Protein AF-A0A9D9GHY0-F1 (afdb_monomer)

pLDDT: mean 73.28, std 15.33, range [38.59, 96.12]

Secondary structure (DSSP, 8-state):
-----HHHHHHHHHHHHHHTT-----HHHHHHHHHHHHHTT-HHHHHHHHHHHHHHHHHHHH-S-HHHHHHHHHHHHHHHHHHHHHHHHHHHHHHHHHHHHHTGGG-TT---TTTT------TTHHHHHHHHHHHHHHHHHHTT---S-----HHHHHHHHHHHHHHHHHHHHHHHHHHHHHHHHHHHHHHHHHHHHHHHHHHHHHHHHHHHHHTT-

Radius of gyration: 23.59 Å; Cα contacts (8 Å, |Δi|>4): 141; chains: 1; bounding box: 53×31×81 Å

Nearest PDB structures (foldseek):
  9crw-assembly1_E  TM=1.896E-01  e=8.600E+00  Candida albicans

Solvent-accessible surface area (backbone atoms only — not comparable to full-atom values): 12221 Å² total; per-residue (Å²): 132,88,74,81,43,76,66,41,50,53,52,52,54,45,47,53,34,44,76,73,74,36,86,47,80,25,67,60,24,34,77,40,43,33,60,41,28,44,74,73,66,37,50,70,62,15,50,53,43,49,51,51,52,52,53,53,50,51,54,49,74,70,42,93,52,60,71,63,41,49,58,53,48,52,54,50,49,53,52,50,27,49,48,30,12,48,44,36,50,57,58,49,46,55,54,51,47,53,39,29,54,74,40,59,44,71,53,85,77,71,76,71,90,68,84,83,57,87,70,78,91,68,91,62,62,58,62,52,51,50,51,48,51,52,50,55,54,47,52,62,50,53,77,73,62,86,80,70,93,31,66,82,42,72,68,47,50,50,43,35,44,46,55,53,51,71,61,43,74,66,47,52,57,50,49,55,49,50,53,51,50,51,54,52,51,49,50,51,53,50,52,54,46,53,50,54,51,50,55,52,53,52,53,56,52,54,50,57,52,52,57,55,52,66,74,75,110

Foldseek 3Di:
DQDQDPVLVVLLVQLVCVVVVHWDFDPCCLVPPLLVCVLLVVLVRSVVSVVVVVVLVVQCVPDPDNVVSVVVSVVVSNVVSRCSRGCVSVVSSVVLLVCLLLPVLVVQDDPQPPQPPLDDDDPDPVSVVVVVSVVVVSVVVCVPDVDDDSDPDPVSSSSNVSSSVVNNVSCVVSVVVVVVVVVVVVVVVVVVVVVVVVVVVVVVVVVVVVVVVVVVD

Structure (mmCIF, N/CA/C/O backbone):
data_AF-A0A9D9GHY0-F1
#
_entry.id   AF-A0A9D9GHY0-F1
#
loop_
_atom_site.group_PDB
_atom_site.id
_atom_site.type_symbol
_atom_site.label_atom_id
_atom_site.label_alt_id
_atom_site.label_comp_id
_atom_site.label_asym_id
_atom_site.label_entity_id
_atom_site.label_seq_id
_atom_site.pdbx_PDB_ins_code
_atom_site.Cartn_x
_atom_site.Cartn_y
_atom_site.Cartn_z
_atom_site.occupancy
_atom_site.B_iso_or_equiv
_atom_site.auth_seq_id
_atom_site.auth_comp_id
_atom_site.auth_asym_id
_atom_site.auth_atom_id
_atom_site.pdbx_PDB_model_num
ATOM 1 N N . MET A 1 1 ? -20.140 -11.789 20.636 1.00 38.59 1 MET A N 1
ATOM 2 C CA . MET A 1 1 ? -18.846 -12.500 20.544 1.00 38.59 1 MET A CA 1
ATOM 3 C C . MET A 1 1 ? -18.170 -12.094 19.239 1.00 38.59 1 MET A C 1
ATOM 5 O O . MET A 1 1 ? -18.773 -12.280 18.189 1.00 38.59 1 MET A O 1
ATOM 9 N N . VAL A 1 2 ? -16.994 -11.458 19.283 1.00 55.62 2 VAL A N 1
ATOM 10 C CA . VAL A 1 2 ? -16.266 -11.051 18.064 1.00 55.62 2 VAL A CA 1
ATOM 11 C C . VAL A 1 2 ? -15.673 -12.307 17.424 1.00 55.62 2 VAL A C 1
ATOM 13 O O . VAL A 1 2 ? -14.822 -12.963 18.018 1.00 55.62 2 VAL A O 1
ATOM 16 N N . ILE A 1 3 ? -16.139 -12.683 16.230 1.00 56.34 3 ILE A N 1
ATOM 17 C CA . ILE A 1 3 ? -15.597 -13.842 15.508 1.00 56.34 3 ILE A CA 1
ATOM 18 C C . ILE A 1 3 ? -14.238 -13.446 14.924 1.00 56.34 3 ILE A C 1
ATOM 20 O O . ILE A 1 3 ? -14.158 -12.749 13.910 1.00 56.34 3 ILE A O 1
ATOM 24 N N . VAL A 1 4 ? -13.158 -13.903 15.557 1.00 60.94 4 VAL A N 1
ATOM 25 C CA . VAL A 1 4 ? -11.791 -13.627 15.104 1.00 60.94 4 VAL A CA 1
ATOM 26 C C . VAL A 1 4 ? -11.492 -14.449 13.851 1.00 60.94 4 VAL A C 1
ATOM 28 O O . VAL A 1 4 ? -11.397 -15.676 13.884 1.00 60.94 4 VAL A O 1
ATOM 31 N N . SER A 1 5 ? -11.337 -13.772 12.715 1.00 68.81 5 SER A N 1
ATOM 32 C CA . SER A 1 5 ? -11.030 -14.430 11.445 1.00 68.81 5 SER A CA 1
ATOM 33 C C . SER A 1 5 ? -9.548 -14.764 11.293 1.00 68.81 5 SER A C 1
ATOM 35 O O . SER A 1 5 ? -8.704 -14.121 11.910 1.00 68.81 5 SER A O 1
ATOM 37 N N . ARG A 1 6 ? -9.213 -15.724 10.416 1.00 71.12 6 ARG A N 1
ATOM 38 C CA . ARG A 1 6 ? -7.817 -16.093 10.109 1.00 71.12 6 ARG A CA 1
ATOM 39 C C . ARG A 1 6 ? -6.961 -14.881 9.713 1.00 71.12 6 ARG A C 1
ATOM 41 O O . ARG A 1 6 ? -5.834 -14.765 10.177 1.00 71.12 6 ARG A O 1
ATOM 48 N N . ASN A 1 7 ? -7.519 -13.954 8.931 1.00 78.50 7 ASN A N 1
ATOM 49 C CA . ASN A 1 7 ? -6.827 -12.721 8.548 1.00 78.50 7 ASN A CA 1
ATOM 50 C C . ASN A 1 7 ? -6.634 -11.788 9.749 1.00 78.50 7 ASN A C 1
ATOM 52 O O . ASN A 1 7 ? -5.561 -11.220 9.909 1.00 78.50 7 ASN A O 1
ATOM 56 N N . SER A 1 8 ? -7.646 -11.655 10.612 1.00 83.62 8 SER A N 1
ATOM 57 C CA . SER A 1 8 ? -7.549 -10.840 11.829 1.00 83.62 8 SER A CA 1
ATOM 58 C C . SER A 1 8 ? -6.452 -11.361 12.763 1.00 83.62 8 SER A C 1
ATOM 60 O O . SER A 1 8 ? -5.683 -10.555 13.266 1.00 83.62 8 SER A O 1
ATOM 62 N N . LYS A 1 9 ? -6.324 -12.689 12.924 1.00 87.06 9 LYS A N 1
ATOM 63 C CA . LYS A 1 9 ? -5.237 -13.310 13.707 1.00 87.06 9 LYS A CA 1
ATOM 64 C C . LYS A 1 9 ? -3.859 -12.971 13.143 1.00 87.06 9 LYS A C 1
ATOM 66 O O . LYS A 1 9 ? -3.005 -12.510 13.883 1.00 87.06 9 LYS A O 1
ATOM 71 N N . TYR A 1 10 ? -3.680 -13.118 11.827 1.00 91.44 10 TYR A N 1
ATOM 72 C CA . TYR A 1 10 ? -2.417 -12.774 11.169 1.00 91.44 10 TYR A CA 1
ATOM 73 C C . TYR A 1 10 ? -1.986 -11.329 11.458 1.00 91.44 10 TYR A C 1
ATOM 75 O O . TYR A 1 10 ? -0.842 -11.102 11.839 1.00 91.44 10 TYR A O 1
ATOM 83 N N . TYR A 1 11 ? -2.892 -10.355 11.298 1.00 92.31 11 TYR A N 1
ATOM 84 C CA . TYR A 1 11 ? -2.540 -8.952 11.535 1.00 92.31 11 TYR A CA 1
ATOM 85 C C . TYR A 1 11 ? -2.318 -8.653 13.012 1.00 92.31 11 TYR A C 1
ATOM 87 O O . TYR A 1 11 ? -1.415 -7.891 13.324 1.00 92.31 11 TYR A O 1
ATOM 95 N N . LEU A 1 12 ? -3.075 -9.281 13.911 1.00 92.56 12 LEU A N 1
ATOM 96 C CA . LEU A 1 12 ? -2.848 -9.162 15.348 1.00 92.56 12 LEU A CA 1
ATOM 97 C C . LEU A 1 12 ? -1.432 -9.613 15.729 1.00 92.56 12 LEU A C 1
ATOM 99 O O . LEU A 1 12 ? -0.706 -8.886 16.398 1.00 92.56 12 LEU A O 1
ATOM 103 N N . ASP A 1 13 ? -1.020 -10.784 15.243 1.00 93.69 13 ASP A N 1
ATOM 104 C CA . ASP A 1 13 ? 0.315 -11.321 15.499 1.00 93.69 13 ASP A CA 1
ATOM 105 C C . ASP A 1 13 ? 1.402 -10.455 14.848 1.00 93.69 13 ASP A C 1
ATOM 107 O O . ASP A 1 13 ? 2.463 -10.236 15.433 1.00 93.69 13 ASP A O 1
ATOM 111 N N . ALA A 1 14 ? 1.148 -9.935 13.643 1.00 94.56 14 ALA A N 1
ATOM 112 C CA . ALA A 1 14 ? 2.054 -9.008 12.970 1.00 94.56 14 ALA A CA 1
ATOM 113 C C . ALA A 1 14 ? 2.213 -7.693 13.749 1.00 94.56 14 ALA A C 1
ATOM 115 O O . ALA A 1 14 ? 3.327 -7.187 13.850 1.00 94.56 14 ALA A O 1
ATOM 116 N N . PHE A 1 15 ? 1.131 -7.159 14.317 1.00 95.19 15 PHE A N 1
ATOM 117 C CA . PHE A 1 15 ? 1.145 -5.928 15.107 1.00 95.19 15 PHE A CA 1
ATOM 118 C C . PHE A 1 15 ? 1.853 -6.116 16.445 1.00 95.19 15 PHE A C 1
ATOM 120 O O . PHE A 1 15 ? 2.708 -5.305 16.779 1.00 95.19 15 PHE A O 1
ATOM 127 N N . ARG A 1 16 ? 1.614 -7.235 17.138 1.00 94.25 16 ARG A N 1
ATOM 128 C CA . ARG A 1 16 ? 2.354 -7.589 18.359 1.00 94.25 16 ARG A CA 1
ATOM 129 C C . ARG A 1 16 ? 3.860 -7.645 18.117 1.00 94.25 16 ARG A C 1
ATOM 131 O O . ARG A 1 16 ? 4.628 -7.056 18.866 1.00 94.25 16 ARG A O 1
ATOM 138 N N . LYS A 1 17 ? 4.287 -8.285 17.023 1.00 95.06 17 LYS A N 1
ATOM 139 C CA . LYS A 1 17 ? 5.706 -8.297 16.633 1.00 95.06 17 LYS A CA 1
ATOM 140 C C . LYS A 1 17 ? 6.243 -6.883 16.422 1.00 95.06 17 LYS A C 1
ATOM 142 O O . LYS A 1 17 ? 7.353 -6.599 16.854 1.00 95.06 17 LYS A O 1
ATOM 147 N N . LEU A 1 18 ? 5.467 -5.999 15.795 1.00 95.62 18 LEU A N 1
ATOM 148 C CA . LEU A 1 18 ? 5.871 -4.611 15.572 1.00 95.62 18 LEU A CA 1
ATOM 149 C C . LEU A 1 18 ? 5.974 -3.801 16.868 1.00 95.62 18 LEU A C 1
ATOM 151 O O . LEU A 1 18 ? 6.901 -3.005 16.983 1.00 95.62 18 LEU A O 1
ATOM 155 N N . ASP A 1 19 ? 5.085 -4.022 17.839 1.00 93.62 19 ASP A N 1
ATOM 156 C CA . ASP A 1 19 ? 5.184 -3.404 19.170 1.00 93.62 19 ASP A CA 1
ATOM 157 C C . ASP A 1 19 ? 6.442 -3.858 19.925 1.00 93.62 19 ASP A C 1
ATOM 159 O O . ASP A 1 19 ? 7.039 -3.086 20.668 1.00 93.62 19 ASP A O 1
ATOM 163 N N . GLU A 1 20 ? 6.906 -5.082 19.670 1.00 95.06 20 GLU A N 1
ATOM 164 C CA . GLU A 1 20 ? 8.184 -5.610 20.164 1.00 95.06 20 GLU A CA 1
ATOM 165 C C . GLU A 1 20 ? 9.398 -5.159 19.320 1.00 95.06 20 GLU A C 1
ATOM 167 O O . GLU A 1 20 ? 10.512 -5.642 19.525 1.00 95.06 20 GLU A O 1
ATOM 172 N N . GLY A 1 21 ? 9.206 -4.282 18.329 1.00 92.75 21 GLY A N 1
ATOM 173 C CA . GLY A 1 21 ? 10.268 -3.798 17.440 1.00 92.75 21 GLY A CA 1
ATOM 174 C C . GLY A 1 21 ? 10.680 -4.776 16.331 1.00 92.75 21 GLY A C 1
ATOM 175 O O . GLY A 1 21 ? 11.715 -4.587 15.693 1.00 92.75 21 GLY A O 1
ATOM 176 N N . ARG A 1 22 ? 9.891 -5.825 16.071 1.00 93.38 22 ARG A N 1
ATOM 177 C CA . ARG A 1 22 ? 10.168 -6.863 15.066 1.00 93.38 22 ARG A CA 1
ATOM 178 C C . ARG A 1 22 ? 9.265 -6.718 13.841 1.00 93.38 22 ARG A C 1
ATOM 180 O O . ARG A 1 22 ? 8.045 -6.860 13.916 1.00 93.38 22 ARG A O 1
ATOM 187 N N . ALA A 1 23 ? 9.866 -6.510 12.673 1.00 91.19 23 ALA A N 1
ATOM 188 C CA . ALA A 1 23 ? 9.136 -6.519 11.407 1.00 91.19 23 ALA A CA 1
ATOM 189 C C . ALA A 1 23 ? 8.680 -7.939 11.019 1.00 91.19 23 ALA A C 1
ATOM 191 O O . ALA A 1 23 ? 9.274 -8.947 11.407 1.00 91.19 23 ALA A O 1
ATOM 192 N N . SER A 1 24 ? 7.616 -8.028 10.221 1.00 93.56 24 SER A N 1
ATOM 193 C CA . SER A 1 24 ? 7.129 -9.289 9.657 1.00 93.56 24 SER A CA 1
ATOM 194 C C . SER A 1 24 ? 6.804 -9.122 8.180 1.00 93.56 24 SER A C 1
ATOM 196 O O . SER A 1 24 ? 6.281 -8.088 7.766 1.00 93.56 24 SER A O 1
ATOM 198 N N . TRP A 1 25 ? 7.106 -10.152 7.392 1.00 95.56 25 TRP A N 1
ATOM 199 C CA . TRP A 1 25 ? 6.896 -10.128 5.950 1.00 95.56 25 TRP A CA 1
ATOM 200 C C . TRP A 1 25 ? 5.413 -10.194 5.580 1.00 95.56 25 TRP A C 1
ATOM 202 O O . TRP A 1 25 ? 4.680 -11.060 6.061 1.00 95.56 25 TRP A O 1
ATOM 212 N N . ASN A 1 26 ? 4.992 -9.316 4.673 1.00 95.75 26 ASN A N 1
ATOM 213 C CA . ASN A 1 26 ? 3.642 -9.256 4.140 1.00 95.75 26 ASN A CA 1
ATOM 214 C C . ASN A 1 26 ? 3.600 -9.719 2.679 1.00 95.75 26 ASN A C 1
ATOM 216 O O . ASN A 1 26 ? 3.841 -8.955 1.744 1.00 95.75 26 ASN A O 1
ATOM 220 N N . TRP A 1 27 ? 3.196 -10.973 2.480 1.00 92.44 27 TRP A N 1
ATOM 221 C CA . TRP A 1 27 ? 3.040 -11.555 1.146 1.00 92.44 27 TRP A CA 1
ATOM 222 C C . TRP A 1 27 ? 2.009 -10.834 0.275 1.00 92.44 27 TRP A C 1
ATOM 224 O O . TRP A 1 27 ? 2.199 -10.717 -0.933 1.00 92.44 27 TRP A O 1
ATOM 234 N N . ALA A 1 28 ? 0.927 -10.327 0.868 1.00 88.69 28 ALA A N 1
ATOM 235 C CA . ALA A 1 28 ? -0.104 -9.638 0.105 1.00 88.69 28 ALA A CA 1
ATOM 236 C C . ALA A 1 28 ? 0.402 -8.285 -0.421 1.00 88.69 28 ALA A C 1
ATOM 238 O O . ALA A 1 28 ? 0.192 -7.966 -1.587 1.00 88.69 28 ALA A O 1
ATOM 239 N N . ALA A 1 29 ? 1.135 -7.526 0.394 1.00 91.25 29 ALA A N 1
ATOM 240 C CA . ALA A 1 29 ? 1.778 -6.291 -0.042 1.00 91.25 29 ALA A CA 1
ATOM 241 C C . ALA A 1 29 ? 2.876 -6.561 -1.089 1.00 91.25 29 ALA A C 1
ATOM 243 O O . ALA A 1 29 ? 2.965 -5.836 -2.077 1.00 91.25 29 ALA A O 1
ATOM 244 N N . PHE A 1 30 ? 3.652 -7.640 -0.929 1.00 91.56 30 PHE A N 1
ATOM 245 C CA . PHE A 1 30 ? 4.682 -8.034 -1.895 1.00 91.56 30 PHE A CA 1
ATOM 246 C C . PHE A 1 30 ? 4.120 -8.330 -3.288 1.00 91.56 30 PHE A C 1
ATOM 248 O O . PHE A 1 30 ? 4.699 -7.872 -4.267 1.00 91.56 30 PHE A O 1
ATOM 255 N N . PHE A 1 31 ? 3.010 -9.072 -3.402 1.00 84.75 31 PHE A N 1
ATOM 256 C CA . PHE A 1 31 ? 2.439 -9.448 -4.704 1.00 84.75 31 PHE A CA 1
ATOM 257 C C . PHE A 1 31 ? 1.469 -8.414 -5.278 1.00 84.75 31 PHE A C 1
ATOM 259 O O . PHE A 1 31 ? 1.419 -8.260 -6.497 1.00 84.75 31 PHE A O 1
ATOM 266 N N . PHE A 1 32 ? 0.744 -7.683 -4.428 1.00 80.81 32 PHE A N 1
ATOM 267 C CA . PHE A 1 32 ? -0.362 -6.822 -4.856 1.00 80.81 32 PHE A CA 1
ATOM 268 C C . PHE A 1 32 ? -0.145 -5.317 -4.591 1.00 80.81 32 PHE A C 1
ATOM 270 O O . PHE A 1 32 ? -1.059 -4.545 -4.860 1.00 80.81 32 PHE A O 1
ATOM 277 N N . GLN A 1 33 ? 1.013 -4.889 -4.064 1.00 87.00 33 GLN A N 1
ATOM 278 C CA . GLN A 1 33 ? 1.447 -3.490 -3.835 1.00 87.00 33 GLN A CA 1
ATOM 279 C C . GLN A 1 33 ? 0.293 -2.486 -3.594 1.00 87.00 33 GLN A C 1
ATOM 281 O O . GLN A 1 33 ? -0.418 -2.581 -2.589 1.00 87.00 33 GLN A O 1
ATOM 286 N N . GLY A 1 34 ? 0.075 -1.539 -4.515 1.00 80.88 34 GLY A N 1
ATOM 287 C CA . GLY A 1 34 ? -0.973 -0.523 -4.431 1.00 80.88 34 GLY A CA 1
ATOM 288 C C . GLY A 1 34 ? -2.389 -1.097 -4.356 1.00 80.88 34 GLY A C 1
ATOM 289 O O . GLY A 1 34 ? -3.217 -0.568 -3.615 1.00 80.88 34 GLY A O 1
ATOM 290 N N . MET A 1 35 ? -2.674 -2.226 -5.015 1.00 76.31 35 MET A N 1
ATOM 291 C CA . MET A 1 35 ? -3.979 -2.896 -4.898 1.00 76.31 35 MET A CA 1
ATOM 292 C C . MET A 1 35 ? -4.235 -3.384 -3.472 1.00 76.31 35 MET A C 1
ATOM 294 O O . MET A 1 35 ? -5.348 -3.244 -2.968 1.00 76.31 35 MET A O 1
ATOM 298 N N . TRP A 1 36 ? -3.212 -3.913 -2.793 1.00 85.06 36 TRP A N 1
ATOM 299 C CA . TRP A 1 36 ? -3.330 -4.285 -1.384 1.00 85.06 36 TRP A CA 1
ATOM 300 C C . TRP A 1 36 ? -3.596 -3.061 -0.499 1.00 85.06 36 TRP A C 1
ATOM 302 O O . TRP A 1 36 ? -4.440 -3.124 0.397 1.00 85.06 36 TRP A O 1
ATOM 312 N N . MET A 1 37 ? -2.943 -1.932 -0.787 1.00 84.25 37 MET A N 1
ATOM 313 C CA . MET A 1 37 ? -3.181 -0.676 -0.071 1.00 84.25 37 MET A CA 1
ATOM 314 C C . MET A 1 37 ? -4.628 -0.199 -0.240 1.00 84.25 37 MET A C 1
ATOM 316 O O . MET A 1 37 ? -5.311 0.052 0.754 1.00 84.25 37 MET A O 1
ATOM 320 N N . PHE A 1 38 ? -5.136 -0.154 -1.474 1.00 77.31 38 PHE A N 1
ATOM 321 C CA . PHE A 1 38 ? -6.529 0.205 -1.754 1.00 77.31 38 PHE A CA 1
ATOM 322 C C . PHE A 1 38 ? -7.516 -0.751 -1.092 1.00 77.31 38 PHE A C 1
ATOM 324 O O . PHE A 1 38 ? -8.475 -0.309 -0.462 1.00 77.31 38 PHE A O 1
ATOM 331 N N . TYR A 1 39 ? -7.242 -2.054 -1.154 1.00 73.12 39 TYR A N 1
ATOM 332 C CA . TYR A 1 39 ? -8.046 -3.075 -0.492 1.00 73.12 39 TYR A CA 1
ATOM 333 C C . TYR A 1 39 ? -8.155 -2.835 1.022 1.00 73.12 39 TYR A C 1
ATOM 335 O O . TYR A 1 39 ? -9.231 -2.975 1.591 1.00 73.12 39 TYR A O 1
ATOM 343 N N . ARG A 1 40 ? -7.076 -2.402 1.687 1.00 79.69 40 ARG A N 1
ATOM 344 C CA . ARG A 1 40 ? -7.065 -2.053 3.124 1.00 79.69 40 ARG A CA 1
ATOM 345 C C . ARG A 1 40 ? -7.506 -0.609 3.409 1.00 79.69 40 ARG A C 1
ATOM 347 O O . ARG A 1 40 ? -7.327 -0.112 4.526 1.00 79.69 40 ARG A O 1
ATOM 354 N N . LYS A 1 41 ? -8.086 0.064 2.409 1.00 76.69 41 LYS A N 1
ATOM 355 C CA . LYS A 1 41 ? -8.525 1.466 2.433 1.00 76.69 41 LYS A CA 1
ATOM 356 C C . LYS A 1 41 ? -7.404 2.468 2.709 1.00 76.69 41 LYS A C 1
ATOM 358 O O . LYS A 1 41 ? -7.662 3.569 3.176 1.00 76.69 41 LYS A O 1
ATOM 363 N N . MET A 1 42 ? -6.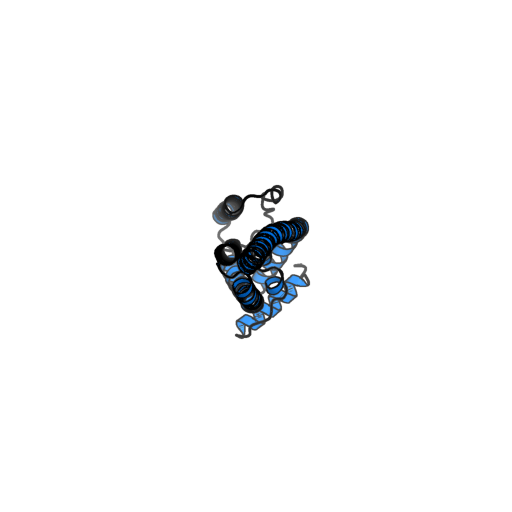150 2.112 2.462 1.00 83.94 42 MET A N 1
ATOM 364 C CA . MET A 1 42 ? -5.000 3.010 2.576 1.00 83.94 42 MET A CA 1
ATOM 365 C C . MET A 1 42 ? -4.830 3.806 1.276 1.00 83.94 42 MET A C 1
ATOM 367 O O . MET A 1 42 ? -3.837 3.653 0.568 1.00 83.94 42 MET A O 1
ATOM 371 N N . TYR A 1 43 ? -5.833 4.620 0.925 1.00 79.2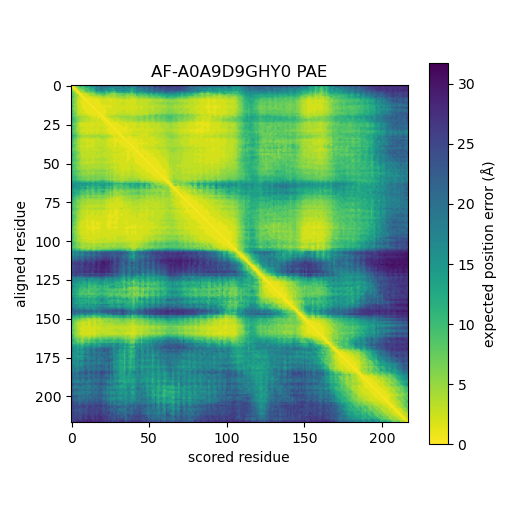5 43 TYR A N 1
ATOM 372 C CA . TYR A 1 43 ? -5.933 5.239 -0.404 1.00 79.25 43 TYR A CA 1
ATOM 373 C C . TYR A 1 43 ? -4.749 6.146 -0.743 1.00 79.25 43 TYR A C 1
ATOM 375 O O . TYR A 1 43 ? -4.264 6.091 -1.867 1.00 79.25 43 TYR A O 1
ATOM 383 N N . LEU A 1 44 ? -4.237 6.916 0.223 1.00 80.56 44 LEU A N 1
ATOM 384 C CA . LEU A 1 44 ? -3.077 7.786 0.011 1.00 80.56 44 LEU A CA 1
ATOM 385 C C . LEU A 1 44 ? -1.822 6.986 -0.376 1.00 80.56 44 LEU A C 1
ATOM 387 O O . LEU A 1 44 ? -1.167 7.297 -1.366 1.00 80.56 44 LEU A O 1
ATOM 391 N N . TYR A 1 45 ? -1.526 5.909 0.357 1.00 85.25 45 TYR A N 1
ATOM 392 C CA . TYR A 1 45 ? -0.398 5.024 0.051 1.00 85.25 45 TYR A CA 1
ATOM 393 C C . TYR A 1 45 ? -0.605 4.259 -1.261 1.00 85.25 45 TYR A C 1
ATOM 395 O O . TYR A 1 45 ? 0.343 4.067 -2.018 1.00 85.25 45 TYR A O 1
ATOM 403 N N . GLY A 1 46 ? -1.843 3.859 -1.566 1.00 80.38 46 GLY A N 1
ATOM 404 C CA . GLY A 1 46 ? -2.186 3.266 -2.859 1.00 80.38 46 GLY A CA 1
ATOM 405 C C . GLY A 1 46 ? -1.977 4.235 -4.027 1.00 80.38 46 GLY A C 1
ATOM 406 O O . GLY A 1 46 ? -1.436 3.840 -5.056 1.00 80.38 46 GLY A O 1
ATOM 407 N N . LEU A 1 47 ? -2.336 5.513 -3.864 1.00 77.25 47 LEU A N 1
ATOM 408 C CA . LEU A 1 47 ? -2.088 6.561 -4.859 1.00 77.25 47 LEU A CA 1
ATOM 409 C C . LEU A 1 47 ? -0.595 6.818 -5.064 1.00 77.25 47 LEU A C 1
ATOM 411 O O . LEU A 1 47 ? -0.157 6.935 -6.205 1.00 77.25 47 LEU A O 1
ATOM 415 N N . LEU A 1 48 ? 0.189 6.862 -3.984 1.00 85.19 48 LEU A N 1
ATOM 416 C CA . LEU A 1 48 ? 1.642 7.004 -4.072 1.00 85.19 48 LEU A CA 1
ATOM 417 C C . LEU A 1 48 ? 2.279 5.814 -4.805 1.00 85.19 48 LEU A C 1
ATOM 419 O O . LEU A 1 48 ? 3.136 6.006 -5.663 1.00 85.19 48 LEU A O 1
ATOM 423 N N . SER A 1 49 ? 1.820 4.595 -4.509 1.00 85.25 49 SER A N 1
ATOM 424 C CA . SER A 1 49 ? 2.239 3.373 -5.206 1.00 85.25 49 SER A CA 1
ATOM 425 C C . SER A 1 49 ? 1.976 3.467 -6.711 1.00 85.25 49 SER A C 1
ATOM 427 O O . SER A 1 49 ? 2.871 3.238 -7.518 1.00 85.25 49 SER A O 1
ATOM 429 N N . LEU A 1 50 ? 0.774 3.905 -7.081 1.00 79.88 50 LEU A N 1
ATOM 430 C CA . LEU A 1 50 ? 0.364 4.087 -8.469 1.00 79.88 50 LEU A CA 1
ATOM 431 C C . LEU A 1 50 ? 1.164 5.195 -9.176 1.00 79.88 50 LEU A C 1
ATOM 433 O O . LEU A 1 50 ? 1.551 5.028 -10.329 1.00 79.88 50 LEU A O 1
ATOM 437 N N . ALA A 1 51 ? 1.469 6.300 -8.493 1.00 81.50 51 ALA A N 1
ATOM 438 C CA . ALA A 1 51 ? 2.323 7.358 -9.035 1.00 81.50 51 ALA A CA 1
ATOM 439 C C . ALA A 1 51 ? 3.749 6.858 -9.337 1.00 81.50 51 ALA A C 1
ATOM 441 O O . ALA A 1 51 ? 4.316 7.212 -10.371 1.00 81.50 51 ALA A O 1
ATOM 442 N N . LEU A 1 52 ? 4.310 5.999 -8.478 1.00 84.31 52 LEU A N 1
ATOM 443 C CA . LEU A 1 52 ? 5.619 5.373 -8.702 1.00 84.31 52 LEU A CA 1
ATOM 444 C C . LEU A 1 52 ? 5.604 4.404 -9.893 1.00 84.31 52 LEU A C 1
ATOM 446 O O . LEU A 1 52 ? 6.556 4.385 -10.680 1.00 84.31 52 LEU A O 1
ATOM 450 N N . ASP A 1 53 ? 4.517 3.652 -10.070 1.00 81.94 53 ASP A N 1
ATOM 451 C CA . ASP A 1 53 ? 4.345 2.777 -11.233 1.00 81.94 53 ASP A CA 1
ATOM 452 C C . ASP A 1 53 ? 4.305 3.598 -12.539 1.00 81.94 53 ASP A C 1
ATOM 454 O O . ASP A 1 53 ? 4.990 3.258 -13.508 1.00 81.94 53 ASP A O 1
ATOM 458 N N . PHE A 1 54 ? 3.588 4.730 -12.554 1.00 79.81 54 PHE A N 1
ATOM 459 C CA . PHE A 1 54 ? 3.568 5.649 -13.701 1.00 79.81 54 PHE A CA 1
ATOM 460 C C . PHE A 1 54 ? 4.923 6.294 -13.985 1.00 79.81 54 PHE A C 1
ATOM 462 O O . PHE A 1 54 ? 5.321 6.388 -15.147 1.00 79.81 54 PHE A O 1
ATOM 469 N N . ALA A 1 55 ? 5.644 6.720 -12.947 1.00 82.62 55 ALA A N 1
ATOM 470 C CA . ALA A 1 55 ? 6.982 7.280 -13.106 1.00 82.62 55 ALA A CA 1
ATOM 471 C C . ALA A 1 55 ? 7.934 6.254 -13.743 1.00 82.62 55 ALA A C 1
ATOM 473 O O . ALA A 1 55 ? 8.657 6.576 -14.685 1.00 82.62 55 ALA A O 1
ATOM 474 N N . THR A 1 56 ? 7.871 4.998 -13.291 1.00 79.56 56 THR A N 1
ATOM 475 C CA . THR A 1 56 ? 8.670 3.900 -13.854 1.00 79.56 56 THR A CA 1
ATOM 476 C C . THR A 1 56 ? 8.318 3.653 -15.321 1.00 79.56 56 THR A C 1
ATOM 478 O O . THR A 1 56 ? 9.209 3.547 -16.163 1.00 79.56 56 THR A O 1
ATOM 481 N N . PHE A 1 57 ? 7.023 3.623 -15.653 1.00 79.31 57 PHE A N 1
ATOM 482 C CA . PHE A 1 57 ? 6.559 3.490 -17.034 1.00 79.31 57 PHE A CA 1
ATOM 483 C C . PHE A 1 57 ? 7.112 4.606 -17.932 1.00 79.31 57 PHE A C 1
ATOM 485 O O . PHE A 1 57 ? 7.670 4.319 -18.989 1.00 79.31 57 PHE A O 1
ATOM 492 N N . PHE A 1 58 ? 7.035 5.861 -17.480 1.00 79.94 58 PHE A N 1
ATOM 493 C CA . PHE A 1 58 ? 7.522 7.015 -18.237 1.00 79.94 58 PHE A CA 1
ATOM 494 C C . PHE A 1 58 ? 9.036 6.956 -18.504 1.00 79.94 58 PHE A C 1
ATOM 496 O O . PHE A 1 58 ? 9.485 7.282 -19.607 1.00 79.94 58 PHE A O 1
ATOM 503 N N . VAL A 1 59 ? 9.825 6.502 -17.524 1.00 79.94 59 VAL A N 1
ATOM 504 C CA . VAL A 1 59 ? 11.279 6.307 -17.670 1.00 79.94 59 VAL A CA 1
ATOM 505 C C . VAL A 1 59 ? 11.592 5.247 -18.728 1.00 79.94 59 VAL A C 1
ATOM 507 O O . VAL A 1 59 ? 12.446 5.472 -19.588 1.00 79.94 59 VAL A O 1
ATOM 510 N N . ILE A 1 60 ? 10.875 4.118 -18.723 1.00 77.94 60 ILE A N 1
ATOM 511 C CA . ILE A 1 60 ? 11.058 3.048 -19.715 1.00 77.94 60 ILE A CA 1
ATOM 512 C C . ILE A 1 60 ? 10.724 3.554 -21.121 1.00 77.94 60 ILE A C 1
ATOM 514 O O . ILE A 1 60 ? 11.508 3.359 -22.049 1.00 77.94 60 ILE A O 1
ATOM 518 N N . THR A 1 61 ? 9.583 4.227 -21.293 1.00 75.50 61 THR A N 1
ATOM 519 C CA . THR A 1 61 ? 9.125 4.672 -22.619 1.00 75.50 61 THR A CA 1
ATOM 520 C C . THR A 1 61 ? 9.984 5.783 -23.214 1.00 75.50 61 THR A C 1
ATOM 522 O O . THR A 1 61 ? 10.076 5.887 -24.439 1.00 75.50 61 THR A O 1
ATOM 525 N N . SER A 1 62 ? 10.613 6.596 -22.363 1.00 79.19 62 SER A N 1
ATOM 526 C CA . SER A 1 62 ? 11.459 7.725 -22.772 1.00 79.19 62 SER A CA 1
ATOM 527 C C . SER A 1 62 ? 12.928 7.338 -22.990 1.00 79.19 62 SER A C 1
ATOM 529 O O . SER A 1 62 ? 13.713 8.159 -23.457 1.00 79.19 62 SER A O 1
ATOM 531 N N . SER A 1 63 ? 13.321 6.104 -22.659 1.00 78.12 63 SER A N 1
ATOM 532 C CA . SER A 1 63 ? 14.712 5.657 -22.764 1.00 78.12 63 SER A CA 1
ATOM 533 C C . SER A 1 63 ? 15.128 5.368 -24.211 1.00 78.12 63 SER A C 1
ATOM 535 O O . SER A 1 63 ? 14.415 4.702 -24.963 1.00 78.12 63 SER A O 1
ATOM 537 N N . SER A 1 64 ? 16.324 5.829 -24.590 1.00 74.81 64 SER A N 1
ATOM 538 C CA . SER A 1 64 ? 16.928 5.590 -25.911 1.00 74.81 64 SER A CA 1
ATOM 539 C C . SER A 1 64 ? 17.435 4.154 -26.089 1.00 74.81 64 SER A C 1
ATOM 541 O O . SER A 1 64 ? 17.413 3.629 -27.200 1.00 74.81 64 SER A O 1
ATOM 543 N N . SER A 1 65 ? 17.844 3.498 -24.997 1.00 80.25 65 SER A N 1
ATOM 544 C CA . SER A 1 65 ? 18.252 2.090 -24.970 1.00 80.25 65 SER A CA 1
ATOM 545 C C . SER A 1 65 ? 17.223 1.247 -24.228 1.00 80.25 65 SER A C 1
ATOM 547 O O . SER A 1 65 ? 17.126 1.265 -23.000 1.00 80.25 65 SER A O 1
ATOM 549 N N . ILE A 1 66 ? 16.452 0.490 -25.003 1.00 70.94 66 ILE A N 1
ATOM 550 C CA . ILE A 1 66 ? 15.351 -0.326 -24.499 1.00 70.94 66 ILE A CA 1
ATOM 551 C C . ILE A 1 66 ? 15.885 -1.450 -23.594 1.00 70.94 66 ILE A C 1
ATOM 553 O O . ILE A 1 66 ? 15.376 -1.646 -22.495 1.00 70.94 66 ILE A O 1
ATOM 557 N N . SER A 1 67 ? 16.954 -2.145 -23.996 1.00 75.25 67 SER A N 1
ATOM 558 C CA . SER A 1 67 ? 17.510 -3.286 -23.249 1.00 75.25 67 SER A CA 1
ATOM 559 C C . SER A 1 67 ? 18.054 -2.900 -21.869 1.00 75.25 67 SER A C 1
ATOM 561 O O . SER A 1 67 ? 17.765 -3.580 -20.882 1.00 75.25 67 SER A O 1
ATOM 563 N N . ALA A 1 68 ? 18.786 -1.786 -21.774 1.00 75.38 68 ALA A N 1
ATOM 564 C CA . ALA A 1 68 ? 19.303 -1.281 -20.503 1.00 75.38 68 ALA A CA 1
ATOM 565 C C . ALA A 1 68 ? 18.169 -0.809 -19.577 1.00 75.38 68 ALA A C 1
ATOM 567 O O . ALA A 1 68 ? 18.164 -1.134 -18.387 1.00 75.38 68 ALA A O 1
ATOM 568 N N . ALA A 1 69 ? 17.171 -0.111 -20.132 1.00 74.44 69 ALA A N 1
ATOM 569 C CA . ALA A 1 69 ? 15.994 0.320 -19.385 1.00 74.44 69 ALA A CA 1
ATOM 570 C C . ALA A 1 69 ? 15.203 -0.873 -18.828 1.00 74.44 69 ALA A C 1
ATOM 572 O O . ALA A 1 69 ? 14.758 -0.826 -17.682 1.00 74.44 69 ALA A O 1
ATOM 573 N N . PHE A 1 70 ? 15.082 -1.967 -19.587 1.00 72.19 70 PHE A N 1
ATOM 574 C CA . PHE A 1 70 ? 14.427 -3.192 -19.125 1.00 72.19 70 PHE A CA 1
ATOM 575 C C . PHE A 1 70 ? 15.162 -3.854 -17.960 1.00 72.19 70 PHE A C 1
ATOM 577 O O . PHE A 1 70 ? 14.531 -4.166 -16.948 1.00 72.19 70 PHE A O 1
ATOM 584 N N . GLY A 1 71 ? 16.481 -4.042 -18.076 1.00 78.69 71 GLY A N 1
ATOM 585 C CA . GLY A 1 71 ? 17.283 -4.672 -17.023 1.00 78.69 71 GLY A CA 1
ATOM 586 C C . GLY A 1 71 ? 17.196 -3.909 -15.700 1.00 78.69 71 GLY A C 1
ATOM 587 O O . GLY A 1 71 ? 16.893 -4.496 -14.659 1.00 78.69 71 GLY A O 1
ATOM 588 N N . LEU A 1 72 ? 17.367 -2.585 -15.754 1.00 79.38 72 LEU A N 1
ATOM 589 C CA . LEU A 1 72 ? 17.245 -1.721 -14.580 1.00 79.38 72 LEU A CA 1
ATOM 590 C C . LEU A 1 72 ? 15.824 -1.750 -14.000 1.00 79.38 72 LEU A C 1
ATOM 592 O O . LEU A 1 72 ? 15.652 -1.923 -12.796 1.00 79.38 72 LEU A O 1
ATOM 596 N N . SER A 1 73 ? 14.800 -1.656 -14.851 1.00 79.50 73 SER A N 1
ATOM 597 C CA . SER A 1 73 ? 13.402 -1.639 -14.407 1.00 79.50 73 SER A CA 1
ATOM 598 C C . SER A 1 73 ? 12.975 -2.943 -13.745 1.00 79.50 73 SER A C 1
ATOM 600 O O . SER A 1 73 ? 12.214 -2.913 -12.781 1.00 79.50 73 SER A O 1
ATOM 602 N N . PHE A 1 74 ? 13.475 -4.088 -14.212 1.00 81.38 74 PHE A N 1
ATOM 603 C CA . PHE A 1 74 ? 13.189 -5.381 -13.596 1.00 81.38 74 PHE A CA 1
ATOM 604 C C . PHE A 1 74 ? 13.765 -5.472 -12.177 1.00 81.38 74 PHE A C 1
ATOM 606 O O . PHE A 1 74 ? 13.051 -5.833 -11.237 1.00 81.38 74 PHE A O 1
ATOM 613 N N . ILE A 1 75 ? 15.028 -5.068 -12.004 1.00 86.88 75 ILE A N 1
ATOM 614 C CA . ILE A 1 75 ? 15.695 -5.032 -10.695 1.00 86.88 75 ILE A CA 1
ATOM 615 C C . ILE A 1 75 ? 14.968 -4.061 -9.760 1.00 86.88 75 ILE A C 1
ATOM 617 O O . ILE A 1 75 ? 14.621 -4.429 -8.635 1.00 86.88 75 ILE A O 1
ATOM 621 N N . CYS A 1 76 ? 14.670 -2.849 -10.236 1.00 85.38 76 CYS A N 1
ATOM 622 C CA . CYS A 1 76 ? 13.912 -1.856 -9.480 1.00 85.38 76 CYS A CA 1
ATOM 623 C C . CYS A 1 76 ? 12.517 -2.367 -9.100 1.00 85.38 76 CYS A C 1
ATOM 625 O O . CYS A 1 76 ? 12.084 -2.137 -7.975 1.00 85.38 76 CYS A O 1
ATOM 627 N N . ASN A 1 77 ? 11.828 -3.105 -9.978 1.00 84.19 77 ASN A N 1
ATOM 628 C CA . ASN A 1 77 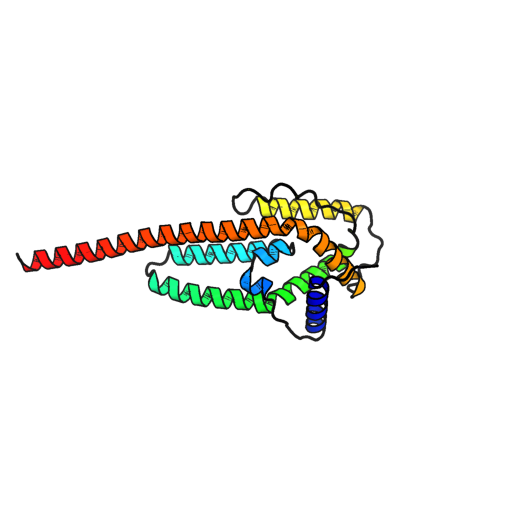? 10.505 -3.659 -9.690 1.00 84.19 77 ASN A CA 1
ATOM 629 C C . ASN A 1 77 ? 10.548 -4.723 -8.584 1.00 84.19 77 ASN A C 1
ATOM 631 O O . ASN A 1 77 ? 9.699 -4.708 -7.693 1.00 84.19 77 ASN A O 1
ATOM 635 N N . ILE A 1 78 ? 11.537 -5.621 -8.603 1.00 89.25 78 ILE A N 1
ATOM 636 C CA . ILE A 1 78 ? 11.723 -6.610 -7.531 1.00 89.25 78 ILE A CA 1
ATOM 637 C C . ILE A 1 78 ? 12.072 -5.909 -6.217 1.00 89.25 78 ILE A C 1
ATOM 639 O O . ILE A 1 78 ? 11.445 -6.191 -5.196 1.00 89.25 78 ILE A O 1
ATOM 643 N N . ALA A 1 79 ? 13.021 -4.968 -6.239 1.00 91.62 79 ALA A N 1
ATOM 644 C CA . ALA A 1 79 ? 13.410 -4.207 -5.054 1.00 91.62 79 ALA A CA 1
ATOM 645 C C . ALA A 1 79 ? 12.210 -3.459 -4.452 1.00 91.62 79 ALA A C 1
ATOM 647 O O . ALA A 1 79 ? 11.938 -3.571 -3.258 1.00 91.62 79 ALA A O 1
ATOM 648 N N . TYR A 1 80 ? 11.433 -2.779 -5.295 1.00 89.62 80 TYR A N 1
ATOM 649 C CA . TYR A 1 80 ? 10.193 -2.105 -4.927 1.00 89.62 80 TYR A CA 1
ATOM 650 C C . TYR A 1 80 ? 9.180 -3.066 -4.291 1.00 89.62 80 TYR A C 1
ATOM 652 O O . TYR A 1 80 ? 8.683 -2.798 -3.200 1.00 89.62 80 TYR A O 1
ATOM 660 N N . LYS A 1 81 ? 8.928 -4.235 -4.891 1.00 90.25 81 LYS A N 1
ATOM 661 C CA . LYS A 1 81 ? 8.045 -5.258 -4.304 1.00 90.25 81 LYS A CA 1
ATOM 662 C C . LYS A 1 81 ? 8.540 -5.739 -2.944 1.00 90.25 81 LYS A C 1
ATOM 664 O O . LYS A 1 81 ? 7.736 -5.872 -2.022 1.00 90.25 81 LYS A O 1
ATOM 669 N N . CYS A 1 82 ? 9.846 -5.948 -2.789 1.00 94.81 82 CYS A N 1
ATOM 670 C CA . CYS A 1 82 ? 10.445 -6.313 -1.508 1.00 94.81 82 CYS A CA 1
ATOM 671 C C . CYS A 1 82 ? 10.245 -5.232 -0.441 1.00 94.81 82 CYS A C 1
ATOM 673 O O . CYS A 1 82 ? 9.919 -5.568 0.697 1.00 94.81 82 CYS A O 1
ATOM 675 N N . LEU A 1 83 ? 10.354 -3.949 -0.807 1.00 94.38 83 LEU A N 1
ATOM 676 C CA . LEU A 1 83 ? 10.043 -2.840 0.098 1.00 94.38 83 LEU A CA 1
ATOM 677 C C . LEU A 1 83 ? 8.582 -2.897 0.559 1.00 94.38 83 LEU A C 1
ATOM 679 O O . LEU A 1 83 ? 8.329 -2.809 1.758 1.00 94.38 83 LEU A O 1
ATOM 683 N N . TYR A 1 84 ? 7.620 -3.132 -0.340 1.00 93.25 84 TYR A N 1
ATOM 684 C CA . TYR A 1 84 ? 6.214 -3.310 0.057 1.00 93.25 84 TYR A CA 1
ATOM 685 C C . TYR A 1 84 ? 6.005 -4.552 0.926 1.00 93.25 84 TYR A C 1
ATOM 687 O O . TYR A 1 84 ? 5.249 -4.499 1.895 1.00 93.25 84 TYR A O 1
ATOM 695 N N . GLY A 1 85 ? 6.687 -5.657 0.623 1.00 95.12 85 GLY A N 1
ATOM 696 C CA . GLY A 1 85 ? 6.644 -6.873 1.433 1.00 95.12 85 GLY A CA 1
ATOM 697 C C . GLY A 1 85 ? 7.140 -6.647 2.860 1.00 95.12 85 GLY A C 1
ATOM 698 O O . GLY A 1 85 ? 6.515 -7.112 3.813 1.00 95.12 85 GLY A O 1
ATOM 699 N N . TYR A 1 86 ? 8.220 -5.885 3.022 1.00 96.00 86 TYR A N 1
ATOM 700 C CA . TYR A 1 86 ? 8.807 -5.586 4.325 1.00 96.00 86 TYR A CA 1
ATOM 701 C C . TYR A 1 86 ? 8.023 -4.513 5.098 1.00 96.00 86 TYR A C 1
ATOM 703 O O . TYR A 1 86 ? 7.643 -4.718 6.251 1.00 96.00 86 TYR A O 1
ATOM 711 N N . PHE A 1 87 ? 7.730 -3.377 4.459 1.00 95.69 87 PHE A N 1
ATOM 7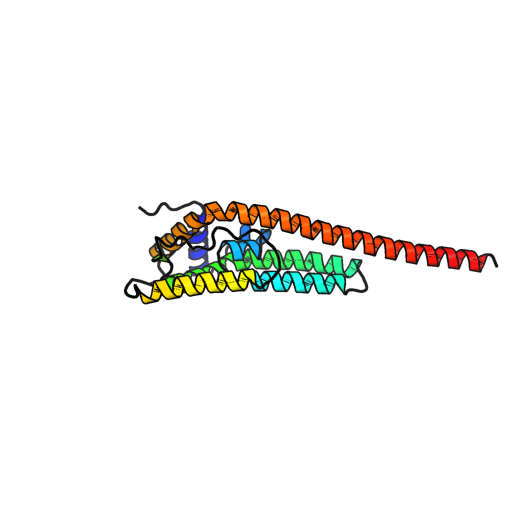12 C CA . PHE A 1 87 ? 7.090 -2.227 5.104 1.00 95.69 87 PHE A CA 1
ATOM 713 C C . PHE A 1 87 ? 5.564 -2.304 5.147 1.00 95.69 87 PHE A C 1
ATOM 715 O O . PHE A 1 87 ? 4.945 -1.553 5.898 1.00 95.69 87 PHE A O 1
ATOM 722 N N . GLY A 1 88 ? 4.930 -3.213 4.402 1.00 94.69 88 GLY A N 1
ATOM 723 C CA . GLY A 1 88 ? 3.472 -3.286 4.304 1.00 94.69 88 GLY A CA 1
ATOM 724 C C . GLY A 1 88 ? 2.788 -3.397 5.667 1.00 94.69 88 GLY A C 1
ATOM 725 O O . GLY A 1 88 ? 1.891 -2.614 5.971 1.00 94.69 88 GLY A O 1
ATOM 726 N N . ASN A 1 89 ? 3.243 -4.312 6.531 1.00 96.12 89 ASN A N 1
ATOM 727 C CA . ASN A 1 89 ? 2.680 -4.453 7.880 1.00 96.12 89 ASN A CA 1
ATOM 728 C C . ASN A 1 89 ? 2.930 -3.214 8.755 1.00 96.12 89 ASN A C 1
ATOM 730 O O . ASN A 1 89 ? 2.047 -2.853 9.527 1.00 96.12 89 ASN A O 1
ATOM 734 N N . ILE A 1 90 ? 4.082 -2.549 8.606 1.00 95.88 90 ILE A N 1
ATOM 735 C CA . ILE A 1 90 ? 4.437 -1.329 9.352 1.00 95.88 90 ILE A CA 1
ATOM 736 C C . ILE A 1 90 ? 3.477 -0.192 8.991 1.00 95.88 90 ILE A C 1
ATOM 738 O O . ILE A 1 90 ? 2.839 0.378 9.874 1.00 95.88 90 ILE A O 1
ATOM 742 N N . ILE A 1 91 ? 3.331 0.085 7.692 1.00 94.81 91 ILE A N 1
ATOM 743 C CA . ILE A 1 91 ? 2.452 1.140 7.167 1.00 94.81 91 ILE A CA 1
ATOM 744 C C . ILE A 1 91 ? 1.002 0.865 7.561 1.00 94.81 91 ILE A C 1
ATOM 746 O O . ILE A 1 91 ? 0.279 1.751 8.009 1.00 94.81 91 ILE A O 1
ATOM 750 N N . TYR A 1 92 ? 0.557 -0.384 7.426 1.00 94.38 92 TYR A N 1
ATOM 751 C CA . TYR A 1 92 ? -0.808 -0.714 7.802 1.00 94.38 92 TYR A CA 1
ATOM 752 C C . TYR A 1 92 ? -1.041 -0.577 9.304 1.00 94.38 92 TYR A C 1
ATOM 754 O O . TYR A 1 92 ? -2.097 -0.099 9.712 1.00 94.38 92 TYR A O 1
ATOM 762 N N . TYR A 1 93 ? -0.060 -0.941 10.128 1.00 94.94 93 TYR A N 1
ATOM 763 C CA . TYR A 1 93 ? -0.191 -0.799 11.568 1.00 94.94 93 TYR A CA 1
ATOM 764 C C . TYR A 1 93 ? -0.314 0.667 11.996 1.00 94.94 93 TYR A C 1
ATOM 766 O O . TYR A 1 93 ? -1.196 0.986 12.792 1.00 94.94 93 TYR A O 1
ATOM 774 N N . SER A 1 94 ? 0.495 1.575 11.437 1.00 93.50 94 SER A N 1
ATOM 775 C CA . SER A 1 94 ? 0.386 3.007 11.749 1.00 93.50 94 SER A CA 1
ATOM 776 C C . SER A 1 94 ? -0.989 3.570 11.386 1.00 93.50 94 SER A C 1
ATOM 778 O O . SER A 1 94 ? -1.604 4.233 12.218 1.00 93.50 94 SER A O 1
ATOM 780 N N . VAL A 1 95 ? -1.521 3.215 10.209 1.00 90.94 95 VAL A N 1
ATOM 781 C CA . VAL A 1 95 ? -2.864 3.644 9.776 1.00 90.94 95 VAL A CA 1
ATOM 782 C C . VAL A 1 95 ? -3.963 3.084 10.682 1.00 90.94 95 VAL A C 1
ATOM 784 O O . VAL A 1 95 ? -4.936 3.772 10.978 1.00 90.94 95 VAL A O 1
ATOM 787 N N . VAL A 1 96 ? -3.843 1.832 11.133 1.00 91.12 96 VAL A N 1
ATOM 788 C CA . VAL A 1 96 ? -4.827 1.238 12.053 1.00 91.12 96 VAL A CA 1
ATOM 789 C C . VAL A 1 96 ? -4.822 1.950 13.402 1.00 91.12 96 VAL A C 1
ATOM 791 O O . VAL A 1 96 ? -5.897 2.222 13.930 1.00 91.12 96 VAL A O 1
ATOM 794 N N . LYS A 1 97 ? -3.647 2.282 13.947 1.00 91.12 97 LYS A N 1
ATOM 795 C CA . LYS A 1 97 ? -3.547 3.009 15.221 1.00 91.12 97 LYS A CA 1
ATOM 796 C C . LYS A 1 97 ? -4.203 4.384 15.149 1.00 91.12 97 LYS A C 1
ATOM 798 O O . LYS A 1 97 ? -4.995 4.709 16.025 1.00 91.12 97 LYS A O 1
ATOM 803 N N . GLU A 1 98 ? -3.922 5.137 14.089 1.00 87.75 98 GLU A N 1
ATOM 804 C CA . GLU A 1 98 ? -4.538 6.444 13.834 1.00 87.75 98 GLU A CA 1
ATOM 805 C C . GLU A 1 98 ? -6.066 6.325 13.741 1.00 87.75 98 GLU A C 1
ATOM 807 O O . GLU A 1 98 ? -6.794 6.982 14.476 1.00 87.75 98 GLU A O 1
ATOM 812 N N . ARG A 1 99 ? -6.569 5.365 12.959 1.00 84.50 99 ARG A N 1
ATOM 813 C CA . ARG A 1 99 ? -8.015 5.124 12.827 1.00 84.50 99 ARG A CA 1
ATOM 814 C C . ARG A 1 99 ? -8.691 4.708 14.129 1.00 84.50 99 ARG A C 1
ATOM 816 O O . ARG A 1 99 ? -9.858 5.021 14.340 1.00 84.50 99 ARG A O 1
ATOM 823 N N . ILE A 1 100 ? -8.011 3.965 14.994 1.00 86.62 100 ILE A N 1
ATOM 824 C CA . ILE A 1 100 ? -8.568 3.601 16.302 1.00 86.62 100 ILE A CA 1
ATOM 825 C C . ILE A 1 100 ? -8.605 4.819 17.224 1.00 86.62 100 ILE A C 1
ATOM 827 O O . ILE A 1 100 ? -9.624 5.026 17.881 1.00 86.62 100 ILE A O 1
ATOM 831 N N . ALA A 1 101 ? -7.553 5.642 17.220 1.00 85.00 101 ALA A N 1
ATOM 832 C CA . ALA A 1 101 ? -7.526 6.906 17.955 1.00 85.00 101 ALA A CA 1
ATOM 833 C C . ALA A 1 101 ? -8.644 7.859 17.492 1.00 85.00 101 ALA A C 1
ATOM 835 O O . ALA A 1 101 ? -9.274 8.530 18.311 1.00 85.00 101 ALA A O 1
ATOM 836 N N . ASP A 1 102 ? -8.964 7.829 16.200 1.00 79.62 102 ASP A N 1
ATOM 837 C CA . ASP A 1 102 ? -10.092 8.560 15.632 1.00 79.62 102 ASP A CA 1
ATOM 838 C C . ASP A 1 102 ? -11.450 7.934 15.988 1.00 79.62 102 ASP A C 1
ATOM 840 O O . ASP A 1 102 ? -12.461 8.624 15.960 1.00 79.62 102 ASP A O 1
ATOM 844 N N . GLY A 1 103 ? -11.509 6.650 16.365 1.00 77.38 103 GLY A N 1
ATOM 845 C CA . GLY A 1 103 ? -12.735 5.956 16.782 1.00 77.38 103 GLY A CA 1
ATOM 846 C C . GLY A 1 103 ? -13.394 5.079 15.707 1.00 77.38 103 GLY A C 1
ATOM 847 O O . GLY A 1 103 ? -14.565 4.706 15.833 1.00 77.38 103 GLY A O 1
ATOM 848 N N . TYR A 1 104 ? -12.678 4.722 14.635 1.00 77.19 104 TYR A N 1
ATOM 849 C CA . TYR A 1 104 ? -13.230 3.959 13.505 1.00 77.19 104 TYR A CA 1
ATOM 850 C C . TYR A 1 104 ? -13.738 2.560 13.887 1.00 77.19 104 TYR A C 1
ATOM 852 O O . TYR A 1 104 ? -14.668 2.056 13.256 1.00 77.19 104 TYR A O 1
ATOM 860 N N . HIS A 1 105 ? -13.182 1.931 14.930 1.00 78.12 105 HIS A N 1
ATOM 861 C CA . HIS A 1 105 ? -13.629 0.630 15.463 1.00 78.12 105 HIS A CA 1
ATOM 862 C C . HIS A 1 105 ? -15.064 0.652 16.004 1.00 78.12 105 HIS A C 1
ATOM 864 O O . HIS A 1 105 ? -15.664 -0.400 16.230 1.00 78.12 105 HIS A O 1
ATOM 870 N N . LEU A 1 106 ? -15.626 1.840 16.226 1.00 74.81 106 LEU A N 1
ATOM 871 C CA . LEU A 1 106 ? -16.973 2.029 16.750 1.00 74.81 106 LEU A CA 1
ATOM 872 C C . LEU A 1 106 ? -18.027 2.148 15.647 1.00 74.81 106 LEU A C 1
ATOM 874 O O . LEU A 1 106 ? -19.218 2.131 15.963 1.00 74.81 106 LEU A O 1
ATOM 878 N N . MET A 1 107 ? -17.634 2.240 14.371 1.00 68.69 107 MET A N 1
ATOM 879 C CA . MET A 1 107 ? -18.521 2.463 13.217 1.00 68.69 107 MET A CA 1
ATOM 880 C C . MET A 1 107 ? -19.334 1.226 12.791 1.00 68.69 107 MET A C 1
ATOM 882 O O . MET A 1 107 ? -19.682 1.078 11.619 1.00 68.69 107 MET A O 1
ATOM 886 N N . ASN A 1 108 ? -19.655 0.342 13.740 1.00 55.47 108 ASN A N 1
ATOM 887 C CA . ASN A 1 108 ? -20.065 -1.062 13.596 1.00 55.47 108 ASN A CA 1
ATOM 888 C C . ASN A 1 108 ? -21.326 -1.341 12.735 1.00 55.47 108 ASN A C 1
ATOM 890 O O . ASN A 1 108 ? -21.784 -2.476 12.672 1.00 55.47 108 ASN A O 1
ATOM 894 N N . GLN A 1 109 ? -21.921 -0.338 12.082 1.00 50.75 109 GLN A N 1
ATOM 895 C CA . GLN A 1 109 ? -23.087 -0.496 11.202 1.00 50.75 109 GLN A CA 1
ATOM 896 C C . GLN A 1 109 ? -23.030 0.295 9.887 1.00 50.75 109 GLN A C 1
ATOM 898 O O . GLN A 1 109 ? -23.990 0.266 9.118 1.00 50.75 109 GLN A O 1
ATOM 903 N N . TYR A 1 110 ? -21.929 0.981 9.575 1.00 47.47 110 TYR A N 1
ATOM 904 C CA . TYR A 1 110 ? -21.875 1.767 8.345 1.00 47.47 110 TYR A CA 1
ATOM 905 C C . TYR A 1 110 ? -21.486 0.901 7.132 1.00 47.47 110 TYR A C 1
ATOM 907 O O . TYR A 1 110 ? -20.310 0.634 6.874 1.00 47.47 110 TYR A O 1
ATOM 915 N N . LYS A 1 111 ? -22.495 0.460 6.363 1.00 46.31 111 LYS A N 1
ATOM 916 C CA . LYS A 1 111 ? -22.323 0.005 4.973 1.00 46.31 111 LYS A CA 1
ATOM 917 C C . LYS A 1 111 ? -21.947 1.233 4.140 1.00 46.31 111 LYS A C 1
ATOM 919 O O . LYS A 1 111 ? -22.833 1.944 3.683 1.00 46.31 111 LYS A O 1
ATOM 924 N N . SER A 1 112 ? -20.649 1.476 3.957 1.00 43.09 112 SER A N 1
ATOM 925 C CA . SER A 1 112 ? -20.166 2.542 3.069 1.00 43.09 112 SER A CA 1
ATOM 926 C C . SER A 1 112 ? -20.844 2.432 1.702 1.00 43.09 112 SER A C 1
ATOM 928 O O . SER A 1 112 ? -20.806 1.382 1.057 1.00 43.09 112 SER A O 1
ATOM 930 N N . THR A 1 113 ? -21.527 3.507 1.316 1.00 40.06 113 THR A N 1
ATOM 931 C CA . THR A 1 113 ? -22.369 3.671 0.123 1.00 40.06 113 THR A CA 1
ATOM 932 C C . THR A 1 113 ? -21.537 3.815 -1.160 1.00 40.06 113 THR A C 1
ATOM 934 O O . THR A 1 113 ? -21.903 4.551 -2.063 1.00 40.06 113 THR A O 1
ATOM 937 N N . SER A 1 114 ? -20.387 3.147 -1.255 1.00 42.06 114 SER A N 1
ATOM 938 C CA . SER A 1 114 ? -19.501 3.159 -2.433 1.00 42.06 114 SER A CA 1
ATOM 939 C C . SER A 1 114 ? -19.636 1.897 -3.299 1.00 42.06 114 SER A C 1
ATOM 941 O O . SER A 1 114 ? -18.918 1.717 -4.279 1.00 42.06 114 SER A O 1
ATOM 943 N N . LYS A 1 115 ? -20.573 1.012 -2.938 1.00 44.84 115 LYS A N 1
ATOM 944 C CA . LYS A 1 115 ? -20.616 -0.411 -3.319 1.00 44.84 115 LYS A CA 1
ATOM 945 C C . LYS A 1 115 ? -20.928 -0.734 -4.791 1.00 44.84 115 LYS A C 1
ATOM 947 O O . LYS A 1 115 ? -20.887 -1.909 -5.136 1.00 44.84 115 LYS A O 1
ATOM 952 N N . SER A 1 116 ? -21.186 0.241 -5.666 1.00 39.59 116 SER A N 1
ATOM 953 C CA . SER A 1 116 ? -21.678 -0.038 -7.033 1.00 39.59 116 SER A CA 1
ATOM 954 C C . SER A 1 116 ? -20.805 0.480 -8.183 1.00 39.59 116 SER A C 1
ATOM 956 O O . SER A 1 116 ? -21.161 0.254 -9.333 1.00 39.59 116 SER A O 1
ATOM 958 N N . LEU A 1 117 ? -19.680 1.159 -7.924 1.00 40.69 117 LEU A N 1
ATOM 959 C CA . LEU A 1 117 ? -18.924 1.864 -8.980 1.00 40.69 117 LEU A CA 1
ATOM 960 C C . LEU A 1 117 ? -17.439 1.478 -9.078 1.00 40.69 117 LEU A C 1
ATOM 962 O O . LEU A 1 117 ? -16.638 2.196 -9.670 1.00 40.69 117 LEU A O 1
ATOM 966 N N . ALA A 1 118 ? -17.060 0.292 -8.592 1.00 43.69 118 ALA A N 1
ATOM 967 C CA . ALA A 1 118 ? -15.734 -0.286 -8.860 1.00 43.69 118 ALA A CA 1
ATOM 968 C C . ALA A 1 118 ? -15.522 -0.689 -10.344 1.00 43.69 118 ALA A C 1
ATOM 970 O O . ALA A 1 118 ? -14.555 -1.373 -10.672 1.00 43.69 118 ALA A O 1
ATOM 971 N N . ILE A 1 119 ? -16.430 -0.281 -11.236 1.00 45.59 119 ILE A N 1
ATOM 972 C CA . ILE A 1 119 ? -16.421 -0.553 -12.669 1.00 45.59 119 ILE A CA 1
ATOM 973 C C . ILE A 1 119 ? -16.334 0.811 -13.385 1.00 45.59 119 ILE A C 1
ATOM 975 O O . ILE A 1 119 ? -17.217 1.643 -13.216 1.00 45.59 119 ILE A O 1
ATOM 979 N N . LEU A 1 120 ? -15.263 0.984 -14.175 1.00 44.66 120 LEU A N 1
ATOM 980 C CA . LEU A 1 120 ? -14.747 2.159 -14.918 1.00 44.66 120 LEU A CA 1
ATOM 981 C C . LEU A 1 120 ? -13.765 3.073 -14.148 1.00 44.66 120 LEU A C 1
ATOM 983 O O . LEU A 1 120 ? -14.129 3.763 -13.204 1.00 44.66 120 LEU A O 1
ATOM 987 N N . PHE A 1 121 ? -12.450 3.017 -14.410 1.00 50.50 121 PHE A N 1
ATOM 988 C CA . PHE A 1 121 ? -11.690 3.448 -15.608 1.00 50.50 121 PHE A CA 1
ATOM 989 C C . PHE A 1 121 ? -11.789 4.944 -15.931 1.00 50.50 121 PHE A C 1
ATOM 991 O O . PHE A 1 121 ? -12.535 5.355 -16.807 1.00 50.50 121 PHE A O 1
ATOM 998 N N . ILE A 1 122 ? -10.987 5.751 -15.241 1.00 48.94 122 ILE A N 1
ATOM 999 C CA . ILE A 1 122 ? -9.854 6.516 -15.793 1.00 48.94 122 ILE A CA 1
ATOM 1000 C C . ILE A 1 122 ? -9.191 7.215 -14.595 1.00 48.94 122 ILE A C 1
ATOM 1002 O O . ILE A 1 122 ? -9.844 7.738 -13.695 1.00 48.94 122 ILE A O 1
ATOM 1006 N N . PHE A 1 123 ? -7.876 7.060 -14.544 1.00 54.44 123 PHE A N 1
ATOM 1007 C CA . PHE A 1 123 ? -6.970 7.258 -13.422 1.00 54.44 123 PHE A CA 1
ATOM 1008 C C . PHE A 1 123 ? -7.118 8.602 -12.692 1.00 54.44 123 PHE A C 1
ATOM 1010 O O . PHE A 1 123 ? -7.055 9.640 -13.334 1.00 54.44 123 PHE A O 1
ATOM 1017 N N . LEU A 1 124 ? -7.194 8.539 -11.352 1.00 52.31 124 LEU A N 1
ATOM 1018 C CA . LEU A 1 124 ? -7.121 9.613 -10.335 1.00 52.31 124 LEU A CA 1
ATOM 1019 C C . LEU A 1 124 ? -8.440 10.219 -9.809 1.00 52.31 124 LEU A C 1
ATOM 1021 O O . LEU A 1 124 ? -8.619 10.161 -8.588 1.00 52.31 124 LEU A O 1
ATOM 1025 N N . PRO A 1 125 ? -9.383 10.739 -10.624 1.00 56.75 125 PRO A N 1
ATOM 1026 C CA . PRO A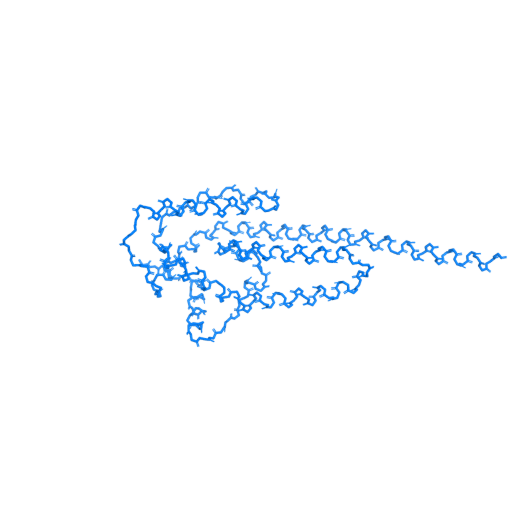 1 125 ? -10.582 11.389 -10.096 1.00 56.75 125 PRO A CA 1
ATOM 1027 C C . PRO A 1 125 ? -11.415 10.464 -9.214 1.00 56.75 125 PRO A C 1
ATOM 1029 O O . PRO A 1 125 ? -11.836 10.864 -8.135 1.00 56.75 125 PRO A O 1
ATOM 1032 N N . SER A 1 126 ? -11.605 9.205 -9.614 1.00 57.34 126 SER A N 1
ATOM 1033 C CA . SER A 1 126 ? -12.439 8.268 -8.857 1.00 57.34 126 SER A CA 1
ATOM 1034 C C . SER A 1 126 ? -11.853 7.946 -7.484 1.00 57.34 126 SER A C 1
ATOM 1036 O O . SER A 1 126 ? -12.578 7.988 -6.499 1.00 57.34 126 SER A O 1
ATOM 1038 N N . VAL A 1 127 ? -10.541 7.708 -7.377 1.00 56.59 127 VAL A N 1
ATOM 1039 C CA . VAL A 1 127 ? -9.876 7.452 -6.086 1.00 56.59 127 VAL A CA 1
ATOM 1040 C C . VAL A 1 127 ? -9.983 8.665 -5.161 1.00 56.59 127 VAL A C 1
ATOM 1042 O O . VAL A 1 127 ? -10.243 8.495 -3.972 1.00 56.59 127 VAL A O 1
ATOM 1045 N N . TYR A 1 128 ? -9.853 9.880 -5.704 1.00 62.28 128 TYR A N 1
ATOM 1046 C CA . TYR A 1 128 ? -10.071 11.117 -4.953 1.00 62.28 128 TYR A CA 1
ATOM 1047 C C . TYR A 1 128 ? -11.527 11.260 -4.487 1.00 62.28 128 TYR A C 1
ATOM 1049 O O . TYR A 1 128 ? -11.766 11.526 -3.311 1.00 62.28 128 TYR A O 1
ATOM 1057 N N . PHE A 1 129 ? -12.505 10.995 -5.359 1.00 59.03 129 PHE A N 1
ATOM 1058 C CA . PHE A 1 129 ? -13.923 10.976 -4.990 1.00 59.03 129 PHE A CA 1
ATOM 1059 C C . PHE A 1 129 ? -14.244 9.897 -3.948 1.00 59.03 129 PHE A C 1
ATOM 1061 O O . PHE A 1 129 ? -15.053 10.147 -3.062 1.00 59.03 129 PHE A O 1
ATOM 1068 N N . TYR A 1 130 ? -13.599 8.727 -3.996 1.00 60.94 130 TYR A N 1
ATOM 1069 C CA . TYR A 1 130 ? -13.768 7.672 -2.992 1.00 60.94 130 TYR A CA 1
ATOM 1070 C C . TYR A 1 130 ? -13.157 8.047 -1.651 1.00 60.94 130 TYR A C 1
ATOM 1072 O O . TYR A 1 130 ? -13.791 7.834 -0.621 1.00 60.94 130 TYR A O 1
ATOM 1080 N N . TYR A 1 131 ? -11.955 8.622 -1.662 1.00 66.50 131 TYR A N 1
ATOM 1081 C CA . TYR A 1 131 ? -11.342 9.185 -0.468 1.00 66.50 131 TYR A CA 1
ATOM 1082 C C . TYR A 1 131 ? -12.255 10.250 0.148 1.00 66.50 131 TYR A C 1
ATOM 1084 O O . TYR A 1 131 ? -12.574 10.160 1.329 1.00 66.50 131 TYR A O 1
ATOM 1092 N N . LEU A 1 132 ? -12.758 11.192 -0.656 1.00 64.62 132 LEU A N 1
ATOM 1093 C CA . LEU A 1 132 ? -13.705 12.210 -0.203 1.00 64.62 132 LEU A CA 1
ATOM 1094 C C . LEU A 1 132 ? -15.004 11.603 0.327 1.00 64.62 132 LEU A C 1
ATOM 1096 O O . LEU A 1 132 ? -15.469 12.016 1.380 1.00 64.62 132 LEU A O 1
ATOM 1100 N N . ALA A 1 133 ? -15.592 10.626 -0.360 1.00 64.75 133 ALA A N 1
ATOM 1101 C CA . ALA A 1 133 ? -16.826 9.985 0.081 1.00 64.75 133 ALA A CA 1
ATOM 1102 C C . ALA A 1 133 ? -16.639 9.241 1.410 1.00 64.75 133 ALA A C 1
ATOM 1104 O O . ALA A 1 133 ? -17.502 9.332 2.281 1.00 64.75 133 ALA A O 1
ATOM 1105 N N . ASP A 1 134 ? -15.512 8.542 1.581 1.00 68.50 134 ASP A N 1
ATOM 1106 C CA . ASP A 1 134 ? -15.152 7.882 2.837 1.00 68.50 134 ASP A CA 1
ATOM 1107 C C . ASP A 1 134 ? -14.957 8.935 3.942 1.00 68.50 134 ASP A C 1
ATOM 1109 O O . ASP A 1 134 ? -15.602 8.845 4.981 1.00 68.50 134 ASP A O 1
ATOM 1113 N N . VAL A 1 135 ? -14.186 10.001 3.690 1.00 68.44 135 VAL A N 1
ATOM 1114 C CA . VAL A 1 135 ? -13.959 11.108 4.641 1.00 68.44 135 VAL A CA 1
ATOM 1115 C C . VAL A 1 135 ? -15.262 11.806 5.042 1.00 68.44 135 VAL A C 1
ATOM 1117 O O . VAL A 1 135 ? -15.520 11.964 6.232 1.00 68.44 135 VAL A O 1
ATOM 1120 N N . LEU A 1 136 ? -16.112 12.182 4.085 1.00 67.25 136 LEU A N 1
ATOM 1121 C CA . LEU A 1 136 ? -17.384 12.871 4.337 1.00 67.25 136 LEU A CA 1
ATOM 1122 C C . LEU A 1 136 ? -18.368 11.988 5.113 1.00 67.25 136 LEU A C 1
ATOM 1124 O O . LEU A 1 136 ? -19.079 12.460 6.004 1.00 67.25 136 LEU A O 1
ATOM 1128 N N . ALA A 1 137 ? -18.407 10.693 4.796 1.00 64.25 137 ALA A N 1
ATOM 1129 C CA . ALA A 1 137 ? -19.201 9.731 5.544 1.00 64.25 137 ALA A CA 1
ATOM 1130 C C . ALA A 1 137 ? -18.717 9.602 6.995 1.00 64.25 137 ALA A C 1
ATOM 1132 O O . ALA A 1 137 ? -19.536 9.571 7.920 1.00 64.25 137 ALA A O 1
ATOM 1133 N N . ASN A 1 138 ? -17.398 9.577 7.188 1.00 66.31 138 ASN A N 1
ATOM 1134 C CA . ASN A 1 138 ? -16.775 9.473 8.501 1.00 66.31 138 ASN A CA 1
ATOM 1135 C C . ASN A 1 138 ? -16.998 10.751 9.321 1.00 66.31 138 ASN A C 1
ATOM 1137 O O . ASN A 1 138 ? -17.397 10.660 10.479 1.00 66.31 138 ASN A O 1
ATOM 1141 N N . GLU A 1 139 ? -16.852 11.941 8.729 1.00 65.81 139 GLU A N 1
ATOM 1142 C CA . GLU A 1 139 ? -17.085 13.218 9.418 1.00 65.81 139 GLU A CA 1
ATOM 1143 C C . GLU A 1 139 ? -18.520 13.310 9.966 1.00 65.81 139 GLU A C 1
ATOM 1145 O O . GLU A 1 139 ? -18.741 13.670 11.127 1.00 65.81 139 GLU A O 1
ATOM 1150 N N . LYS A 1 140 ? -19.512 12.905 9.161 1.00 61.88 140 LYS A N 1
ATOM 1151 C CA . LYS A 1 140 ? -20.922 12.879 9.577 1.00 61.88 140 LYS A CA 1
ATOM 1152 C C . LYS A 1 140 ? -21.171 11.899 10.731 1.00 61.88 140 LYS A C 1
ATOM 1154 O O . LYS A 1 140 ? -21.992 12.178 11.609 1.00 61.88 140 LYS A O 1
ATOM 1159 N N . TYR A 1 141 ? -20.462 10.770 10.751 1.00 62.62 141 TYR A N 1
ATOM 1160 C CA . TYR A 1 141 ? -20.533 9.796 11.840 1.00 62.62 141 TYR A CA 1
ATOM 1161 C C . TYR A 1 141 ? -19.885 10.324 13.130 1.00 62.62 141 TYR A C 1
ATOM 1163 O O . TYR A 1 141 ? -20.490 10.253 14.201 1.00 62.62 141 TYR A O 1
ATOM 1171 N N . PHE A 1 142 ? -18.690 10.914 13.042 1.00 63.81 142 PHE A N 1
ATOM 1172 C CA . PHE A 1 142 ? -17.961 11.412 14.212 1.00 63.81 142 PHE A CA 1
ATOM 1173 C C . PHE A 1 142 ? -18.648 12.595 14.892 1.00 63.81 142 PHE A C 1
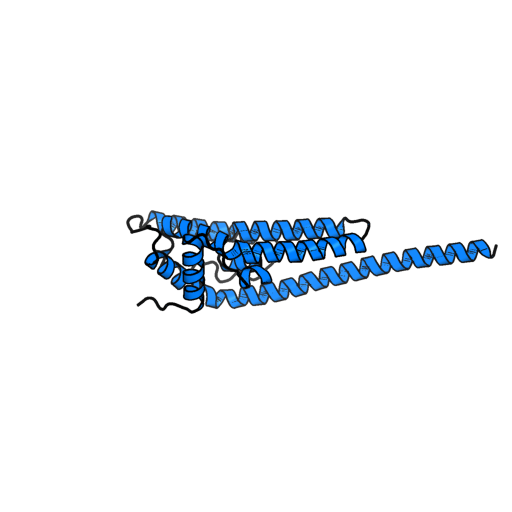ATOM 1175 O O . PHE A 1 142 ? -18.697 12.638 16.123 1.00 63.81 142 PHE A O 1
ATOM 1182 N N . ARG A 1 143 ? -19.291 13.486 14.125 1.00 63.25 143 ARG A N 1
ATOM 1183 C CA . ARG A 1 143 ? -20.078 14.605 14.677 1.00 63.25 143 ARG A CA 1
ATOM 1184 C C . ARG A 1 143 ? -21.243 14.174 15.573 1.00 63.25 143 ARG A C 1
ATOM 1186 O O . ARG A 1 143 ? -21.719 14.986 16.356 1.00 63.25 143 ARG A O 1
ATOM 1193 N N . THR A 1 144 ? -21.721 12.932 15.474 1.00 57.69 144 THR A N 1
ATOM 1194 C CA . THR A 1 144 ? -22.931 12.480 16.185 1.00 57.69 144 THR A CA 1
ATOM 1195 C C . THR A 1 144 ? -22.671 11.556 17.381 1.00 57.69 144 THR A C 1
ATOM 1197 O O . THR A 1 144 ? -23.618 11.254 18.104 1.00 57.69 144 THR A O 1
ATOM 1200 N N . LYS A 1 145 ? -21.432 11.094 17.637 1.00 59.88 145 LYS A N 1
ATOM 1201 C CA . LYS A 1 145 ? -21.185 10.008 18.621 1.00 59.88 145 LYS A CA 1
ATOM 1202 C C . LYS A 1 145 ? -19.899 10.098 19.466 1.00 59.88 145 LYS A C 1
ATOM 1204 O O . LYS A 1 145 ? -19.407 9.078 19.947 1.00 59.88 145 LYS A O 1
ATOM 1209 N N . PHE A 1 146 ? -19.387 11.303 19.700 1.00 58.41 146 PHE A N 1
ATOM 1210 C CA . PHE A 1 146 ? -18.036 11.590 20.214 1.00 58.41 146 PHE A CA 1
ATOM 1211 C C . PHE A 1 146 ? -17.755 11.305 21.717 1.00 58.41 146 PHE A C 1
ATOM 1213 O O . PHE A 1 146 ? -17.126 12.114 22.386 1.00 58.41 146 PHE A O 1
ATOM 1220 N N . HIS A 1 147 ? -18.181 10.171 22.292 1.00 55.56 147 HIS A N 1
ATOM 1221 C CA . HIS A 1 147 ? -17.930 9.871 23.722 1.00 55.56 147 HIS A CA 1
ATOM 1222 C C . HIS A 1 147 ? -17.603 8.397 24.031 1.00 55.56 147 HIS A C 1
ATOM 1224 O O . HIS A 1 147 ? -18.196 7.802 24.928 1.00 55.56 147 HIS A O 1
ATOM 1230 N N . ARG A 1 148 ? -16.677 7.760 23.307 1.00 63.50 148 ARG A N 1
ATOM 1231 C CA . ARG A 1 148 ? -16.253 6.379 23.618 1.00 63.50 148 ARG A CA 1
ATOM 1232 C C . ARG A 1 148 ? -14.741 6.210 23.626 1.00 63.50 148 ARG A C 1
ATOM 1234 O O . ARG A 1 148 ? -14.016 7.040 23.097 1.00 63.50 148 ARG A O 1
ATOM 1241 N N . ASP A 1 149 ? -14.314 5.123 24.266 1.00 70.62 149 ASP A N 1
ATOM 1242 C CA . ASP A 1 149 ? -12.922 4.699 24.388 1.00 70.62 149 ASP A CA 1
ATOM 1243 C C . ASP A 1 149 ? -12.251 4.535 23.013 1.00 70.62 149 ASP A C 1
ATOM 1245 O O . ASP A 1 149 ? -12.550 3.600 22.260 1.00 70.62 149 ASP A O 1
ATOM 1249 N N . ASN A 1 150 ? -11.331 5.458 22.729 1.00 75.06 150 ASN A N 1
ATOM 1250 C CA . ASN A 1 150 ? -10.482 5.488 21.541 1.00 75.06 150 ASN A CA 1
ATOM 1251 C C . ASN A 1 150 ? -9.044 5.034 21.846 1.00 75.06 150 ASN A C 1
ATOM 1253 O O . ASN A 1 150 ? -8.127 5.284 21.064 1.00 75.06 150 ASN A O 1
ATOM 1257 N N . SER A 1 151 ? -8.814 4.380 22.990 1.00 83.44 151 SER A N 1
ATOM 1258 C CA . SER A 1 151 ? -7.490 3.852 23.297 1.00 83.44 151 SER A CA 1
ATOM 1259 C C . SER A 1 151 ? -7.089 2.777 22.284 1.00 83.44 151 SER A C 1
ATOM 1261 O O . SER A 1 151 ? -7.876 1.908 21.887 1.00 83.44 151 SER A O 1
ATOM 1263 N N . VAL A 1 152 ? -5.833 2.844 21.849 1.00 84.38 152 VAL A N 1
ATOM 1264 C CA . VAL A 1 152 ? -5.235 1.842 20.971 1.00 84.38 152 VAL A CA 1
ATOM 1265 C C . VAL A 1 152 ? -4.908 0.617 21.820 1.00 84.38 152 VAL A C 1
ATOM 1267 O O . VAL A 1 152 ? -3.846 0.527 22.428 1.00 84.38 152 VAL A O 1
ATOM 1270 N N . ASN A 1 153 ? -5.859 -0.311 21.895 1.00 88.88 153 ASN A N 1
ATOM 1271 C CA . ASN A 1 153 ? -5.731 -1.569 22.619 1.00 88.88 153 ASN A CA 1
ATOM 1272 C C . ASN A 1 153 ? -6.133 -2.755 21.729 1.00 88.88 153 ASN A C 1
ATOM 1274 O O . ASN A 1 153 ? -6.754 -2.594 20.674 1.00 88.88 153 ASN A O 1
ATOM 1278 N N . GLU A 1 154 ? -5.770 -3.965 22.153 1.00 88.00 154 GLU A N 1
ATOM 1279 C CA . GLU A 1 154 ? -5.988 -5.178 21.363 1.00 88.00 154 GLU A CA 1
ATOM 1280 C C . GLU A 1 154 ? -7.473 -5.425 21.044 1.00 88.00 154 GLU A C 1
ATOM 1282 O O . GLU A 1 154 ? -7.817 -5.847 19.938 1.00 88.00 154 GLU A O 1
ATOM 1287 N N . GLU A 1 155 ? -8.371 -5.108 21.979 1.00 87.94 155 GLU A N 1
ATOM 1288 C CA . GLU A 1 155 ? -9.812 -5.270 21.792 1.00 87.94 155 GLU A CA 1
ATOM 1289 C C . GLU A 1 155 ? -10.343 -4.347 20.683 1.00 87.94 155 GLU A C 1
ATOM 1291 O O . GLU A 1 155 ? -11.090 -4.785 19.801 1.00 87.94 155 GLU A O 1
ATOM 1296 N N . ASN A 1 156 ? -9.928 -3.081 20.686 1.00 87.44 156 ASN A N 1
ATOM 1297 C CA . ASN A 1 156 ? -10.317 -2.091 19.687 1.00 87.44 156 ASN A CA 1
ATOM 1298 C C . ASN A 1 156 ? -9.706 -2.411 18.311 1.00 87.44 156 ASN A C 1
ATOM 1300 O O . ASN A 1 156 ? -10.400 -2.304 17.295 1.00 87.44 156 ASN A O 1
ATOM 1304 N N . ILE A 1 157 ? -8.472 -2.931 18.271 1.00 88.00 157 ILE A N 1
ATOM 1305 C CA . ILE A 1 157 ? -7.850 -3.471 17.050 1.00 88.00 157 ILE A CA 1
ATOM 1306 C C . ILE A 1 157 ? -8.667 -4.643 16.500 1.00 88.00 157 ILE A C 1
ATOM 1308 O O . ILE A 1 157 ? -8.974 -4.684 15.307 1.00 88.00 157 ILE A O 1
ATOM 1312 N N . LEU A 1 158 ? -9.062 -5.594 17.347 1.00 87.88 158 LEU A N 1
ATOM 1313 C CA . LEU A 1 158 ? -9.864 -6.743 16.928 1.00 87.88 158 LEU A CA 1
ATOM 1314 C C . LEU A 1 158 ? -11.234 -6.327 16.390 1.00 87.88 158 LEU A C 1
ATOM 1316 O O . LEU A 1 158 ? -11.657 -6.856 15.359 1.00 87.88 158 LEU A O 1
ATOM 1320 N N . LYS A 1 159 ? -11.908 -5.370 17.041 1.00 84.94 159 LYS A N 1
ATOM 1321 C CA . LYS A 1 159 ? -13.176 -4.796 16.556 1.00 84.94 159 LYS A CA 1
ATOM 1322 C C . LYS A 1 159 ? -13.003 -4.181 15.168 1.00 84.94 159 LYS A C 1
ATOM 1324 O O . LYS A 1 159 ? -13.758 -4.521 14.256 1.00 84.94 159 LYS A O 1
ATOM 1329 N N . TYR A 1 160 ? -11.963 -3.367 14.984 1.00 84.19 160 TYR A N 1
ATOM 1330 C CA . TYR A 1 160 ? -11.631 -2.770 13.692 1.00 84.19 160 TYR A CA 1
ATOM 1331 C C . TYR A 1 160 ? -11.368 -3.836 12.611 1.00 84.19 160 TYR A C 1
ATOM 1333 O O . TYR A 1 160 ? -11.972 -3.810 11.538 1.00 84.19 160 TYR A O 1
ATOM 1341 N N . LEU A 1 161 ? -10.520 -4.831 12.898 1.00 85.12 161 LEU A N 1
ATOM 1342 C CA . LEU A 1 161 ? -10.173 -5.897 11.949 1.00 85.12 161 LEU A CA 1
ATOM 1343 C C . LEU A 1 161 ? -11.363 -6.807 11.606 1.00 85.12 161 LEU A C 1
ATOM 1345 O O . LEU A 1 161 ? -11.434 -7.342 10.496 1.00 85.12 161 LEU A O 1
ATOM 1349 N N . ALA A 1 162 ? -12.282 -7.028 12.548 1.00 80.19 162 ALA A N 1
ATOM 1350 C CA . ALA A 1 162 ? -13.497 -7.802 12.314 1.00 80.19 162 ALA A CA 1
ATOM 1351 C C . ALA A 1 162 ? -14.469 -7.056 11.386 1.00 80.19 162 ALA A C 1
ATOM 1353 O O . ALA A 1 162 ? -15.017 -7.663 10.462 1.00 80.19 162 ALA A O 1
ATOM 1354 N N . GLN A 1 163 ? -14.627 -5.744 11.580 1.00 74.00 163 GLN A N 1
ATOM 1355 C CA . GLN A 1 163 ? -15.441 -4.886 10.718 1.00 74.00 163 GLN A CA 1
ATOM 1356 C C . GLN A 1 163 ? -14.868 -4.795 9.298 1.00 74.00 163 GLN A C 1
ATOM 1358 O O . GLN A 1 163 ? -15.597 -4.917 8.312 1.00 74.00 163 GLN A O 1
ATOM 1363 N N . ASP A 1 164 ? -13.551 -4.626 9.187 1.00 69.31 164 ASP A N 1
ATOM 1364 C CA . ASP A 1 164 ? -12.829 -4.590 7.917 1.00 69.31 164 ASP A CA 1
ATOM 1365 C C . ASP A 1 164 ? -13.118 -5.859 7.084 1.00 69.31 164 ASP A C 1
ATOM 1367 O O . ASP A 1 164 ? -13.486 -5.774 5.914 1.00 69.31 164 ASP A O 1
ATOM 1371 N N . LYS A 1 165 ? -13.123 -7.043 7.718 1.00 67.62 165 LYS A N 1
ATOM 1372 C CA . LYS A 1 165 ? -13.484 -8.325 7.081 1.00 67.62 165 LYS A CA 1
ATOM 1373 C C . LYS A 1 165 ? -14.891 -8.364 6.484 1.00 67.62 165 LYS A C 1
ATOM 1375 O O . LYS A 1 165 ? -15.065 -8.930 5.406 1.00 67.62 165 LYS A O 1
ATOM 1380 N N . GLN A 1 166 ? -15.901 -7.823 7.161 1.00 60.97 166 GLN A N 1
AT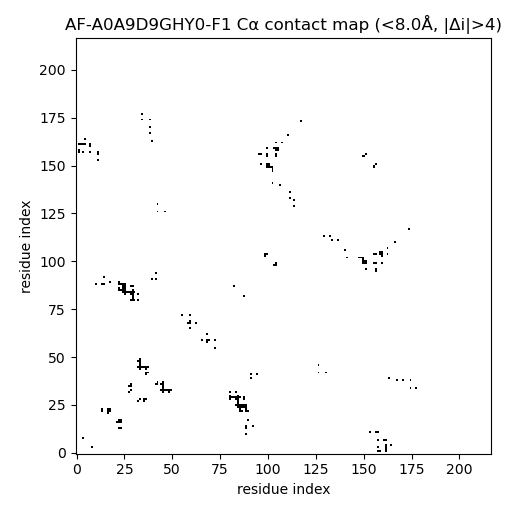OM 1381 C CA . GLN A 1 166 ? -17.275 -7.876 6.651 1.00 60.97 166 GLN A CA 1
ATOM 1382 C C . GLN A 1 166 ? -17.420 -7.068 5.354 1.00 60.97 166 GLN A C 1
ATOM 1384 O O . GLN A 1 166 ? -18.141 -7.479 4.446 1.00 60.97 166 GLN A O 1
ATOM 1389 N N . ASN A 1 167 ? -16.654 -5.985 5.229 1.00 58.19 167 ASN A N 1
ATOM 1390 C CA . ASN A 1 167 ? -16.585 -5.177 4.016 1.00 58.19 167 ASN A CA 1
ATOM 1391 C C . ASN A 1 167 ? -15.776 -5.852 2.884 1.00 58.19 167 ASN A C 1
ATOM 1393 O O . ASN A 1 167 ? -15.975 -5.525 1.717 1.00 58.19 167 ASN A O 1
ATOM 1397 N N . HIS A 1 168 ? -14.924 -6.840 3.196 1.00 57.84 168 HIS A N 1
ATOM 1398 C CA . HIS A 1 168 ? -14.019 -7.502 2.238 1.00 57.84 168 HIS A CA 1
ATOM 1399 C C . HIS A 1 168 ? -14.657 -8.541 1.313 1.00 57.84 168 HIS A C 1
ATOM 1401 O O . HIS A 1 168 ? -14.099 -8.827 0.254 1.00 57.84 168 HIS A O 1
ATOM 1407 N N . THR A 1 169 ? -15.804 -9.130 1.665 1.00 52.81 169 THR A N 1
ATOM 1408 C CA . THR A 1 169 ? -16.430 -10.184 0.832 1.00 52.81 169 THR A CA 1
ATOM 1409 C C . THR A 1 169 ? -16.850 -9.656 -0.546 1.00 52.81 169 THR A C 1
ATOM 1411 O O . THR A 1 169 ? -16.797 -10.397 -1.523 1.00 52.81 169 THR A O 1
ATOM 1414 N N . GLU A 1 170 ? -17.165 -8.363 -0.640 1.00 49.09 170 GLU A N 1
ATOM 1415 C CA . GLU A 1 170 ? -17.529 -7.671 -1.883 1.00 49.09 170 GLU A CA 1
ATOM 1416 C C . GLU A 1 170 ? -16.286 -7.168 -2.660 1.00 49.09 170 GLU A C 1
ATOM 1418 O O . GLU A 1 170 ? -16.272 -7.177 -3.890 1.00 49.09 170 GLU A O 1
ATOM 1423 N N . GLY A 1 171 ? -15.185 -6.839 -1.967 1.00 49.72 171 GLY A N 1
ATOM 1424 C CA . GLY A 1 171 ? -13.921 -6.382 -2.574 1.00 49.72 171 GLY A CA 1
ATOM 1425 C C . GLY A 1 171 ? -13.171 -7.442 -3.393 1.00 49.72 171 GLY A C 1
ATOM 1426 O O . GLY A 1 171 ? -12.298 -7.108 -4.193 1.00 49.72 171 GLY A O 1
ATOM 1427 N N . LYS A 1 172 ? -13.535 -8.724 -3.259 1.00 50.75 172 LYS A N 1
ATOM 1428 C CA . LYS A 1 172 ? -12.978 -9.820 -4.070 1.00 50.75 172 LYS A CA 1
ATOM 1429 C C . LYS A 1 172 ? -13.235 -9.637 -5.568 1.00 50.75 172 LYS A C 1
ATOM 1431 O O . LYS A 1 172 ? -12.371 -9.983 -6.366 1.00 50.75 172 LYS A O 1
ATOM 1436 N N . ILE A 1 173 ? -14.384 -9.064 -5.939 1.00 51.84 173 ILE A N 1
ATOM 1437 C CA . ILE A 1 173 ? -14.722 -8.760 -7.337 1.00 51.84 173 ILE A CA 1
ATOM 1438 C C . ILE A 1 173 ? -13.820 -7.636 -7.855 1.00 51.84 173 ILE A C 1
ATOM 1440 O O . ILE A 1 173 ? -13.265 -7.754 -8.939 1.00 51.84 173 ILE A O 1
ATOM 1444 N N . ALA A 1 174 ? -13.590 -6.590 -7.057 1.00 51.25 174 ALA A N 1
ATOM 1445 C CA . ALA A 1 174 ? -12.702 -5.487 -7.426 1.00 51.25 174 ALA A CA 1
ATOM 1446 C C . ALA A 1 174 ? -11.241 -5.938 -7.596 1.00 51.25 174 ALA A C 1
ATOM 1448 O O . ALA A 1 174 ? -10.563 -5.478 -8.512 1.00 51.25 174 ALA A O 1
ATOM 1449 N N . ILE A 1 175 ? -10.766 -6.869 -6.761 1.00 52.78 175 ILE A N 1
ATOM 1450 C CA . ILE A 1 175 ? -9.449 -7.502 -6.925 1.00 52.78 175 ILE A CA 1
ATOM 1451 C C . ILE A 1 175 ? -9.417 -8.347 -8.200 1.00 52.78 175 ILE A C 1
ATOM 1453 O O . ILE A 1 175 ? -8.483 -8.205 -8.980 1.00 52.78 175 ILE A O 1
ATOM 1457 N N . ALA A 1 176 ? -10.428 -9.187 -8.444 1.00 53.00 176 ALA A N 1
ATOM 1458 C CA . ALA A 1 176 ? -10.501 -9.995 -9.662 1.00 5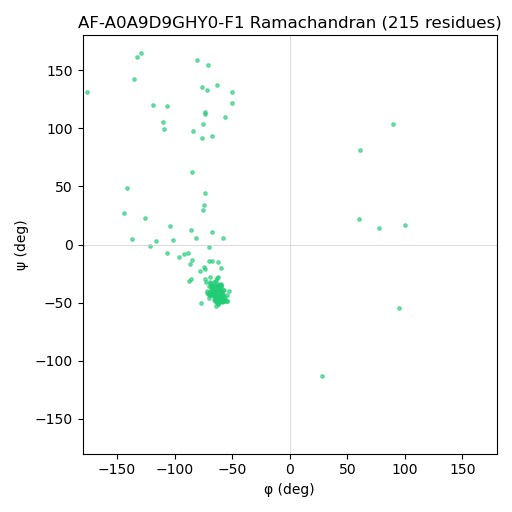3.00 176 ALA A CA 1
ATOM 1459 C C . ALA A 1 176 ? -10.491 -9.116 -10.923 1.00 53.00 176 ALA A C 1
ATOM 1461 O O . ALA A 1 176 ? -9.733 -9.380 -11.851 1.00 53.00 176 ALA A O 1
ATOM 1462 N N . VAL A 1 177 ? -11.255 -8.020 -10.915 1.00 52.94 177 VAL A N 1
ATOM 1463 C CA . VAL A 1 177 ? -11.248 -7.017 -11.983 1.00 52.94 177 VAL A CA 1
ATOM 1464 C C . VAL A 1 177 ? -9.865 -6.383 -12.093 1.00 52.94 177 VAL A C 1
ATOM 1466 O O . VAL A 1 177 ? -9.288 -6.421 -13.165 1.00 52.94 177 VAL A O 1
ATOM 1469 N N . SER A 1 178 ? -9.270 -5.897 -11.004 1.00 52.88 178 SER A N 1
ATOM 1470 C CA . SER A 1 178 ? -7.950 -5.246 -11.020 1.00 52.88 178 SER A CA 1
ATOM 1471 C C . SER A 1 178 ? -6.834 -6.162 -11.531 1.00 52.88 178 SER A C 1
ATOM 1473 O O . SER A 1 178 ? -5.960 -5.705 -12.262 1.00 52.88 178 SER A O 1
ATOM 1475 N N . VAL A 1 179 ? -6.892 -7.459 -11.220 1.00 54.00 179 VAL A N 1
ATOM 1476 C CA . VAL A 1 179 ? -6.002 -8.480 -11.789 1.00 54.00 179 VAL A CA 1
ATOM 1477 C C . VAL A 1 179 ? -6.206 -8.584 -13.301 1.00 54.00 179 VAL A C 1
ATOM 1479 O O . VAL A 1 179 ? -5.231 -8.529 -14.044 1.00 54.00 179 VAL A O 1
ATOM 1482 N N . VAL A 1 180 ? -7.453 -8.654 -13.775 1.00 54.94 180 VAL A N 1
ATOM 1483 C CA . VAL A 1 180 ? -7.759 -8.640 -15.215 1.00 54.94 180 VAL A CA 1
ATOM 1484 C C . VAL A 1 180 ? -7.240 -7.358 -15.871 1.00 54.94 180 VAL A C 1
ATOM 1486 O O . VAL A 1 180 ? -6.598 -7.436 -16.912 1.00 54.94 180 VAL A O 1
ATOM 1489 N N . LEU A 1 181 ? -7.427 -6.189 -15.255 1.00 52.41 181 LEU A N 1
ATOM 1490 C CA . LEU A 1 181 ? -6.970 -4.912 -15.813 1.00 52.41 181 LEU A CA 1
ATOM 1491 C C . LEU A 1 181 ? -5.445 -4.798 -15.837 1.00 52.41 181 LEU A C 1
ATOM 1493 O O . LEU A 1 181 ? -4.904 -4.230 -16.779 1.00 52.41 181 LEU A O 1
ATOM 1497 N N . TYR A 1 182 ? -4.755 -5.362 -14.844 1.00 57.53 182 TYR A N 1
ATOM 1498 C CA . TYR A 1 182 ? -3.297 -5.475 -14.829 1.00 57.53 182 TYR A CA 1
ATOM 1499 C C . TYR A 1 182 ? -2.792 -6.377 -15.961 1.00 57.53 182 TYR A C 1
ATOM 1501 O O . TYR A 1 182 ? -1.841 -6.031 -16.660 1.00 57.53 182 TYR A O 1
ATOM 1509 N N . PHE A 1 183 ? -3.464 -7.504 -16.211 1.00 50.84 183 PHE A N 1
ATOM 1510 C CA . PHE A 1 183 ? -3.152 -8.335 -17.372 1.00 50.84 183 PHE A CA 1
ATOM 1511 C C . PHE A 1 183 ? -3.450 -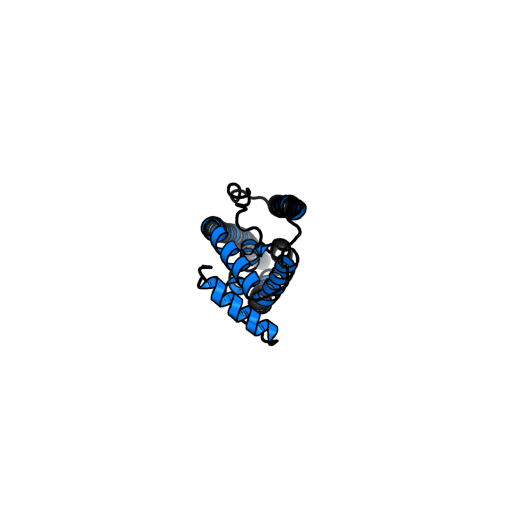7.606 -18.692 1.00 50.84 183 PHE A C 1
ATOM 1513 O O . PHE A 1 183 ? -2.629 -7.646 -19.608 1.00 50.84 183 PHE A O 1
ATOM 1520 N N . MET A 1 184 ? -4.554 -6.861 -18.789 1.00 47.53 184 MET A N 1
ATOM 1521 C CA . MET A 1 184 ? -4.869 -6.079 -19.988 1.00 47.53 184 MET A CA 1
ATOM 1522 C C . MET A 1 184 ? -3.878 -4.930 -20.216 1.00 47.53 184 MET A C 1
ATOM 1524 O O . MET A 1 184 ? -3.433 -4.735 -21.346 1.00 47.53 184 MET A O 1
ATOM 1528 N N . SER A 1 185 ? -3.441 -4.219 -19.175 1.00 56.09 185 SER A N 1
ATOM 1529 C CA . SER A 1 185 ? -2.407 -3.186 -19.316 1.00 56.09 185 SER A CA 1
ATOM 1530 C C . SER A 1 185 ? -1.052 -3.793 -19.684 1.00 56.09 185 SER A C 1
ATOM 1532 O O . SER A 1 185 ? -0.351 -3.236 -20.528 1.00 56.09 185 SER A O 1
ATOM 1534 N N . SER A 1 186 ? -0.721 -4.983 -19.167 1.00 58.25 186 SER A N 1
ATOM 1535 C CA . SER A 1 186 ? 0.470 -5.721 -19.598 1.00 58.25 186 SER A CA 1
ATOM 1536 C C . SER A 1 186 ? 0.424 -6.095 -21.084 1.00 58.25 186 SER A C 1
ATOM 1538 O O . SER A 1 186 ? 1.443 -5.999 -21.758 1.00 58.25 186 SER A O 1
ATOM 1540 N N . SER A 1 187 ? -0.754 -6.403 -21.644 1.00 52.31 187 SER A N 1
ATOM 1541 C CA . SER A 1 187 ? -0.898 -6.691 -23.080 1.00 52.31 187 SER A CA 1
ATOM 1542 C C . SER A 1 187 ? -0.692 -5.457 -23.971 1.00 52.31 187 SER A C 1
ATOM 1544 O O . SER A 1 187 ? -0.126 -5.570 -25.059 1.00 52.31 187 SER A O 1
ATOM 1546 N N . VAL A 1 188 ? -1.065 -4.262 -23.493 1.00 57.03 188 VAL A N 1
ATOM 1547 C CA . VAL A 1 188 ? -0.772 -2.989 -24.177 1.00 57.03 188 VAL A CA 1
ATOM 1548 C C . VAL A 1 188 ? 0.725 -2.694 -24.128 1.00 57.03 188 VAL A C 1
ATOM 1550 O O . VAL A 1 188 ? 1.297 -2.295 -25.139 1.00 57.03 188 VAL A O 1
ATOM 1553 N N . ILE A 1 189 ? 1.378 -2.957 -22.991 1.00 56.62 189 ILE A N 1
ATOM 1554 C CA . ILE A 1 189 ? 2.838 -2.846 -22.854 1.00 56.62 189 ILE A CA 1
ATOM 1555 C C . ILE A 1 189 ? 3.540 -3.815 -23.817 1.00 56.62 189 ILE A C 1
ATOM 1557 O O . ILE A 1 189 ? 4.465 -3.403 -24.513 1.00 56.62 189 ILE A O 1
ATOM 1561 N N . VAL A 1 190 ? 3.069 -5.063 -23.921 1.00 58.53 190 VAL A N 1
ATOM 1562 C CA . VAL A 1 190 ? 3.586 -6.061 -24.875 1.00 58.53 190 VAL A CA 1
ATOM 1563 C C . VAL A 1 190 ? 3.366 -5.611 -26.322 1.00 58.53 190 VAL A C 1
ATOM 1565 O O . VAL A 1 190 ? 4.289 -5.670 -27.124 1.00 58.53 190 VAL A O 1
ATOM 1568 N N . SER A 1 191 ? 2.189 -5.083 -26.659 1.00 62.88 191 SER A N 1
ATOM 1569 C CA . SER A 1 191 ? 1.880 -4.628 -28.024 1.00 62.88 191 SER A CA 1
ATOM 1570 C C . SER A 1 191 ? 2.709 -3.404 -28.433 1.00 62.88 191 SER A C 1
ATOM 1572 O O . SER A 1 191 ? 3.223 -3.323 -29.550 1.00 62.88 191 SER A O 1
ATOM 1574 N N . PHE A 1 192 ? 2.891 -2.452 -27.514 1.00 66.62 192 PHE A N 1
ATOM 1575 C CA . PHE A 1 192 ? 3.784 -1.311 -27.710 1.00 66.62 192 PHE A CA 1
ATOM 1576 C C . PHE A 1 192 ? 5.245 -1.763 -27.862 1.00 66.62 192 PHE A C 1
ATOM 1578 O O . PHE A 1 192 ? 5.969 -1.259 -28.724 1.00 66.62 192 PHE A O 1
ATOM 1585 N N . PHE A 1 193 ? 5.664 -2.748 -27.064 1.00 61.00 193 PHE A N 1
ATOM 1586 C CA . PHE A 1 193 ? 6.989 -3.355 -27.136 1.00 61.00 193 PHE A CA 1
ATOM 1587 C C . PHE A 1 193 ? 7.237 -4.034 -28.486 1.00 61.00 193 PHE A C 1
ATOM 1589 O O . PHE A 1 193 ? 8.244 -3.748 -29.132 1.00 61.00 193 PHE A O 1
ATOM 1596 N N . GLU A 1 194 ? 6.298 -4.851 -28.966 1.00 67.19 194 GLU A N 1
ATOM 1597 C CA . GLU A 1 194 ? 6.400 -5.473 -30.286 1.00 67.19 194 GLU A CA 1
ATOM 1598 C C . GLU A 1 194 ? 6.537 -4.435 -31.406 1.00 67.19 194 GLU A C 1
ATOM 1600 O O . GLU A 1 194 ? 7.315 -4.631 -32.341 1.00 67.19 194 GLU A O 1
ATOM 1605 N N . SER A 1 195 ? 5.807 -3.320 -31.308 1.00 71.38 195 SER A N 1
ATOM 1606 C CA . SER A 1 195 ? 5.885 -2.221 -32.273 1.00 71.38 195 SER A CA 1
ATOM 1607 C C . SER A 1 195 ? 7.286 -1.595 -32.311 1.00 71.38 195 SER A C 1
ATOM 1609 O O . SER A 1 195 ? 7.914 -1.541 -33.369 1.00 71.38 195 SER A O 1
ATOM 1611 N N . LYS A 1 196 ? 7.838 -1.218 -31.149 1.00 73.31 196 LYS A N 1
ATOM 1612 C CA . LYS A 1 196 ? 9.196 -0.652 -31.040 1.00 73.31 196 LYS A CA 1
ATOM 1613 C C . LYS A 1 196 ? 10.283 -1.631 -31.495 1.00 73.31 196 LYS A C 1
ATOM 1615 O O . LYS A 1 196 ? 11.209 -1.217 -32.193 1.00 73.31 196 LYS A O 1
ATOM 1620 N N . CYS A 1 197 ? 10.173 -2.914 -31.142 1.00 68.12 197 CYS A N 1
ATOM 1621 C CA . CYS A 1 197 ? 11.109 -3.946 -31.594 1.00 68.12 197 CYS A CA 1
ATOM 1622 C C . CYS A 1 197 ? 11.082 -4.112 -33.116 1.00 68.12 197 CYS A C 1
ATOM 1624 O O . CYS A 1 197 ? 12.144 -4.154 -33.735 1.00 68.12 197 CYS A O 1
ATOM 1626 N N . ARG A 1 198 ? 9.892 -4.141 -33.733 1.00 73.31 198 ARG A N 1
ATOM 1627 C CA . ARG A 1 198 ? 9.762 -4.189 -35.197 1.00 73.31 198 ARG A CA 1
ATOM 1628 C C . ARG A 1 198 ? 10.428 -2.990 -35.868 1.00 73.31 198 ARG A C 1
ATOM 1630 O O . ARG A 1 198 ? 11.212 -3.192 -36.793 1.00 73.31 198 ARG A O 1
ATOM 1637 N N . SER A 1 199 ? 10.187 -1.773 -35.376 1.00 76.12 199 SER A N 1
ATOM 1638 C CA . SER A 1 199 ? 10.810 -0.564 -35.932 1.00 76.12 199 SER A CA 1
ATOM 1639 C C . SER A 1 199 ? 12.338 -0.578 -35.825 1.00 76.12 199 SER A C 1
ATOM 1641 O O . SER A 1 199 ? 13.017 -0.172 -36.764 1.00 76.12 199 SER A O 1
ATOM 1643 N N . TYR A 1 200 ? 12.890 -1.070 -34.712 1.00 74.31 200 TYR A N 1
ATOM 1644 C CA . TYR A 1 200 ? 14.339 -1.188 -34.534 1.00 74.31 200 TYR A CA 1
ATOM 1645 C C . TYR A 1 200 ? 14.964 -2.236 -35.467 1.00 74.31 200 TYR A C 1
ATOM 1647 O O . TYR A 1 200 ? 15.996 -1.985 -36.081 1.00 74.31 200 TYR A O 1
ATOM 1655 N N . ILE A 1 201 ? 14.333 -3.404 -35.620 1.00 74.19 201 ILE A N 1
ATOM 1656 C CA . ILE A 1 201 ? 14.830 -4.450 -36.527 1.00 74.19 201 ILE A CA 1
ATOM 1657 C C . ILE A 1 201 ? 14.798 -3.961 -37.982 1.00 74.19 201 ILE A C 1
ATOM 1659 O O . ILE A 1 201 ? 15.759 -4.174 -38.720 1.00 74.19 201 ILE A O 1
ATOM 1663 N N . GLN A 1 202 ? 13.733 -3.261 -38.391 1.00 78.88 202 GLN A N 1
ATOM 1664 C CA . GLN A 1 202 ? 13.641 -2.682 -39.734 1.00 78.88 202 GLN A CA 1
ATOM 1665 C C . GLN A 1 202 ? 14.730 -1.641 -40.008 1.00 78.88 202 GLN A C 1
ATOM 1667 O O . GLN A 1 202 ? 15.286 -1.646 -41.105 1.00 78.88 202 GLN A O 1
ATOM 1672 N N . SER A 1 203 ? 15.068 -0.779 -39.041 1.00 76.25 203 SER A N 1
ATOM 1673 C CA . SER A 1 203 ? 16.122 0.222 -39.243 1.00 76.25 203 SER A CA 1
ATOM 1674 C C . SER A 1 203 ? 17.512 -0.409 -39.371 1.00 76.25 203 SER A C 1
ATOM 1676 O O . SER A 1 203 ? 18.279 -0.005 -40.239 1.00 76.25 203 SER A O 1
ATOM 1678 N N . GLN A 1 204 ? 17.819 -1.443 -38.581 1.00 74.81 204 GLN A N 1
ATOM 1679 C CA . GLN A 1 204 ? 19.075 -2.197 -38.700 1.00 74.81 204 GLN A CA 1
ATOM 1680 C C . GLN A 1 204 ? 19.178 -2.939 -40.039 1.00 74.81 204 GLN A C 1
ATOM 1682 O O . GLN A 1 204 ? 20.229 -2.934 -40.676 1.00 74.81 204 GLN A O 1
ATOM 1687 N N . PHE A 1 205 ? 18.079 -3.543 -40.498 1.00 75.62 205 PHE A N 1
ATOM 1688 C CA . PHE A 1 205 ? 18.045 -4.232 -41.786 1.00 75.62 205 PHE A CA 1
ATOM 1689 C C . PHE A 1 205 ? 18.255 -3.268 -42.963 1.00 75.62 205 PHE A C 1
ATOM 1691 O O . PHE A 1 205 ? 19.029 -3.567 -43.866 1.00 75.62 205 PHE A O 1
ATOM 1698 N N . GLN A 1 206 ? 17.616 -2.094 -42.939 1.00 75.25 206 GLN A N 1
ATOM 1699 C CA . GLN A 1 206 ? 17.778 -1.065 -43.975 1.00 75.25 206 GLN A CA 1
ATOM 1700 C C . GLN A 1 206 ? 19.222 -0.543 -44.064 1.00 75.25 206 GLN A C 1
ATOM 1702 O O . GLN A 1 206 ? 19.729 -0.381 -45.171 1.00 75.25 206 GLN A O 1
ATOM 1707 N N . MET A 1 207 ? 19.901 -0.337 -42.927 1.00 70.06 207 MET A N 1
ATOM 1708 C CA . MET A 1 207 ? 21.314 0.071 -42.913 1.00 70.06 207 MET A CA 1
ATOM 1709 C C . MET A 1 207 ? 22.224 -1.002 -43.522 1.00 70.06 207 MET A C 1
ATOM 1711 O O . MET A 1 207 ? 22.971 -0.702 -44.446 1.00 70.06 207 MET A O 1
ATOM 1715 N N . ASN A 1 208 ? 22.082 -2.266 -43.108 1.00 68.94 208 ASN A N 1
ATOM 1716 C CA . ASN A 1 208 ? 22.891 -3.362 -43.658 1.00 68.94 208 ASN A CA 1
ATOM 1717 C C . ASN A 1 208 ? 22.684 -3.568 -45.168 1.00 68.94 208 ASN A C 1
ATOM 1719 O O . ASN A 1 208 ? 23.624 -3.917 -45.877 1.00 68.94 208 ASN A O 1
ATOM 1723 N N . VAL A 1 209 ? 21.462 -3.374 -45.677 1.00 72.62 209 VAL A N 1
ATOM 1724 C CA . VAL A 1 209 ? 21.189 -3.460 -47.121 1.00 72.62 209 VAL A CA 1
ATOM 1725 C C . VAL A 1 209 ? 21.839 -2.296 -47.873 1.00 72.62 209 VAL A C 1
ATOM 1727 O O . VAL A 1 209 ? 22.428 -2.519 -48.927 1.00 72.62 209 VAL A O 1
ATOM 1730 N N . SER A 1 210 ? 21.776 -1.077 -47.331 1.00 69.38 210 SER A N 1
ATOM 1731 C CA . SER A 1 210 ? 22.421 0.098 -47.932 1.00 69.38 210 SER A CA 1
ATOM 1732 C C . SER A 1 210 ? 23.945 -0.041 -47.987 1.00 69.38 210 SER A C 1
ATOM 1734 O O . SER A 1 210 ? 24.545 0.308 -49.001 1.00 69.38 210 SER A O 1
ATOM 1736 N N . ASP A 1 211 ? 24.561 -0.580 -46.933 1.00 71.44 211 ASP A N 1
ATOM 1737 C CA . ASP A 1 211 ? 26.009 -0.818 -46.873 1.00 71.44 211 ASP A CA 1
ATOM 1738 C C . ASP A 1 211 ? 26.455 -1.929 -47.835 1.00 71.44 211 ASP A C 1
ATOM 1740 O O . ASP A 1 211 ? 27.541 -1.869 -48.400 1.00 71.44 211 ASP A O 1
ATOM 1744 N N . HIS A 1 212 ? 25.618 -2.942 -48.077 1.00 66.12 212 HIS A N 1
ATOM 1745 C CA . HIS A 1 212 ? 25.928 -3.975 -49.068 1.00 66.12 212 HIS A CA 1
ATOM 1746 C C . HIS A 1 212 ? 25.808 -3.488 -50.515 1.00 66.12 212 HIS A C 1
ATOM 1748 O O . HIS A 1 212 ? 26.556 -3.964 -51.366 1.00 66.12 212 HIS A O 1
ATOM 1754 N N . ILE A 1 213 ? 24.892 -2.560 -50.802 1.00 68.50 213 ILE A N 1
ATOM 1755 C CA . ILE A 1 213 ? 24.735 -1.982 -52.144 1.00 68.50 213 ILE A CA 1
ATOM 1756 C C . ILE A 1 213 ? 25.910 -1.050 -52.468 1.00 68.50 213 ILE A C 1
ATOM 1758 O O . ILE A 1 213 ? 26.445 -1.125 -53.566 1.00 68.50 213 ILE A O 1
ATOM 1762 N N . SER A 1 214 ? 26.388 -0.255 -51.506 1.00 64.62 214 SER A N 1
ATOM 1763 C CA . SER A 1 214 ? 27.519 0.665 -51.713 1.00 64.62 214 SER A CA 1
ATOM 1764 C C . SER A 1 214 ? 28.886 -0.014 -51.882 1.00 64.62 214 SER A C 1
ATOM 1766 O O . SER A 1 214 ? 29.831 0.636 -52.311 1.00 64.62 214 SER A O 1
ATOM 1768 N N . ILE A 1 215 ? 29.009 -1.304 -51.548 1.00 67.69 215 ILE A N 1
ATOM 1769 C CA . ILE A 1 215 ? 30.220 -2.114 -51.789 1.00 67.69 215 ILE A CA 1
ATOM 1770 C C . ILE A 1 215 ? 30.213 -2.731 -53.203 1.00 67.69 215 ILE A C 1
ATOM 1772 O O . ILE A 1 215 ? 31.248 -3.202 -53.676 1.00 67.69 215 ILE A O 1
ATOM 1776 N N . LEU A 1 216 ? 29.052 -2.770 -53.866 1.00 62.06 216 LEU A N 1
ATOM 1777 C CA . LEU A 1 216 ? 28.874 -3.359 -55.198 1.00 62.06 216 LEU A CA 1
ATOM 1778 C C . LEU A 1 216 ? 28.941 -2.330 -56.345 1.00 62.06 216 LEU A C 1
ATOM 1780 O O . LEU A 1 216 ? 29.032 -2.760 -57.496 1.00 62.06 216 LEU A O 1
ATOM 1784 N N . ASP A 1 217 ? 28.927 -1.031 -56.028 1.00 58.19 217 ASP A N 1
ATOM 1785 C CA . ASP A 1 217 ? 29.139 0.106 -56.945 1.00 58.19 217 ASP A CA 1
ATOM 1786 C C . ASP A 1 217 ? 30.589 0.629 -56.871 1.00 58.19 217 ASP A C 1
ATOM 1788 O O . ASP A 1 217 ? 31.138 1.010 -57.934 1.00 58.19 217 ASP A O 1
#

Sequence (217 aa):
MVIVSRNSKYYLDAFRKLDEGRASWNWAAFFFQGMWMFYRKMYLYGLLSLALDFATFFVITSSSSISAAFGLSFICNIAYKCLYGYFGNIIYYSVVKERIADGYHLMNQYKSTSKSLAILFIFLPSVYFYYLADVLANEKYFRTKFHRDNSVNEENILKYLAQDKQNHTEGKIAIAVSVVLYFMSSSVIVSFFESKCRSYIQSQFQMNVSDHISILD

Mean predicted aligned error: 11.82 Å